Protein 1SQU (pdb70)

Sequence (306 aa):
MDARIVNALIGSVYETIRDVLGIEPKTGKPSTVSHIEIPHSLVTVIGITGGIEGSLIYSFSSETALKVVSAMMGGMEYNQLDELALSAIGELGNMTAGKLAMKLEHLGKHVDITPPTVVSGRDLKIKSFGVILKLPISVFSEEDFDLHLSVKMDARIVNALIGSVYETIRDVLGIEPKTGKPSTVSHIEIPHSLVTVIGITGGIEGSLIYSFSSETALKVVSAMMGGMEYNQLDELALSAIGELGNMTAGKLAMKLEHLGKHVDITPPTVVSGRDLKIKSFGVILKLPISVFSEEDFDLHLSVKSG

Nearest PDB structures (foldseek):
  1squ-assembly1_A  TM=1.007E+00  e=7.746E-35  Thermotoga maritima
  3iic-assembly1_B  TM=8.871E-01  e=3.266E-14  Shewanella loihica PV-4
  3h4y-assembly1_A-2  TM=8.853E-01  e=4.477E-14  Nitratidesulfovibrio vulgaris str. Hildenborough
  6vpw-assembly1_A  TM=8.733E-01  e=5.238E-13  Vibrio vulnificus CMCP6
  3h2d-assembly1_A  TM=8.576E-01  e=6.528E-12  Shewanella oneidensis MR-1

Structure (mmCIF, N/CA/C/O backbone):
data_1SQU
#
_entry.id   1SQU
#
_cell.length_a   55.241
_cell.length_b   73.031
_cell.length_c   78.341
_cell.angle_alpha   90.00
_cell.angle_beta   90.00
_cell.angle_gamma   90.00
#
_symmetry.space_group_name_H-M   'P 21 21 21'
#
loop_
_entity.id
_entity.type
_entity.pdbx_description
1 polymer 'CheX protein'
2 water water
#
loop_
_atom_site.group_PDB
_atom_site.id
_atom_site.type_symbol
_atom_site.label_atom_id
_atom_site.label_alt_id
_atom_site.label_comp_id
_atom_site.label_asym_id
_atom_site.label_entity_id
_atom_site.label_seq_id
_atom_site.pdbx_PDB_ins_code
_atom_site.Cartn_x
_atom_site.Cartn_y
_atom_site.Cartn_z
_atom_site.occupancy
_atom_site.B_iso_or_equiv
_atom_site.auth_seq_id
_atom_site.auth_comp_id
_atom_site.auth_asym_id
_atom_site.auth_atom_id
_atom_site.pdbx_PDB_model_num
ATOM 1 N N . MET A 1 1 ? -6.287 35.685 27.269 1.00 81.90 1 MET A N 1
ATOM 2 C CA . MET A 1 1 ? -5.100 36.409 27.822 1.00 81.79 1 MET A CA 1
ATOM 3 C C . MET A 1 1 ? -5.529 37.620 28.662 1.00 81.92 1 MET A C 1
ATOM 4 O O . MET A 1 1 ? -6.455 38.352 28.286 1.00 81.78 1 MET A O 1
ATOM 9 N N . ASP A 1 2 ? -4.840 37.826 29.788 1.00 81.34 2 ASP A N 1
ATOM 10 C CA . ASP A 1 2 ? -5.126 38.920 30.724 1.00 80.61 2 ASP A CA 1
ATOM 11 C C . ASP A 1 2 ? -5.221 40.281 30.027 1.00 78.86 2 ASP A C 1
ATOM 12 O O . ASP A 1 2 ? -4.203 40.888 29.690 1.00 78.00 2 ASP A O 1
ATOM 17 N N . ALA A 1 3 ? -6.450 40.753 29.821 1.00 76.59 3 ALA A N 1
ATOM 18 C CA . ALA A 1 3 ? -6.689 42.027 29.157 1.00 74.23 3 ALA A CA 1
ATOM 19 C C . ALA A 1 3 ? -5.860 43.123 29.801 1.00 72.64 3 ALA A C 1
ATOM 20 O O . ALA A 1 3 ? -5.538 44.126 29.170 1.00 72.35 3 ALA A O 1
ATOM 22 N N . ARG A 1 4 ? -5.513 42.919 31.063 1.00 71.36 4 ARG A N 1
ATOM 23 C CA . ARG A 1 4 ? -4.715 43.883 31.803 1.00 70.66 4 ARG A CA 1
ATOM 24 C C . ARG A 1 4 ? -3.344 43.975 31.140 1.00 69.03 4 ARG A C 1
ATOM 25 O O . ARG A 1 4 ? -2.589 44.925 31.362 1.00 69.14 4 ARG A O 1
ATOM 33 N N . ILE A 1 5 ? -3.035 42.979 30.314 1.00 67.08 5 ILE A N 1
ATOM 34 C CA . ILE A 1 5 ? -1.761 42.932 29.599 1.00 64.55 5 ILE A CA 1
ATOM 35 C C . ILE A 1 5 ? -1.907 43.568 28.223 1.00 62.99 5 ILE A C 1
ATOM 36 O O . ILE A 1 5 ? -1.098 44.413 27.847 1.00 63.71 5 ILE A O 1
ATOM 41 N N . VAL A 1 6 ? -2.932 43.159 27.473 1.00 60.91 6 VAL A N 1
ATOM 42 C CA . VAL A 1 6 ? -3.169 43.719 26.142 1.00 59.58 6 VAL A CA 1
ATOM 43 C C . VAL A 1 6 ? -3.200 45.217 26.341 1.00 58.73 6 VAL A C 1
ATOM 44 O O . VAL A 1 6 ? -2.776 46.002 25.490 1.00 58.05 6 VAL A O 1
ATOM 48 N N . ASN A 1 7 ? -3.714 45.583 27.506 1.00 58.63 7 ASN A N 1
ATOM 49 C CA . ASN A 1 7 ? -3.846 46.960 27.928 1.00 58.56 7 ASN A CA 1
ATOM 50 C C . ASN A 1 7 ? -2.474 47.613 27.911 1.00 55.95 7 ASN A C 1
ATOM 51 O O . ASN A 1 7 ? -2.248 48.597 27.212 1.00 55.55 7 ASN A O 1
ATOM 56 N N . ALA A 1 8 ? -1.555 47.046 28.679 1.00 53.55 8 ALA A N 1
ATOM 57 C CA . ALA A 1 8 ? -0.206 47.577 28.755 1.00 52.50 8 ALA A CA 1
ATOM 58 C C . ALA A 1 8 ? 0.500 47.561 27.390 1.00 51.55 8 ALA A C 1
ATOM 59 O O . ALA A 1 8 ? 1.331 48.423 27.100 1.00 51.80 8 ALA A O 1
ATOM 61 N N . LEU A 1 9 ? 0.165 46.592 26.548 1.00 48.98 9 LEU A N 1
ATOM 62 C CA . LEU A 1 9 ? 0.799 46.499 25.244 1.00 47.18 9 LEU A CA 1
ATOM 63 C C . LEU A 1 9 ? 0.370 47.612 24.291 1.00 48.09 9 LEU A C 1
ATOM 64 O O . LEU A 1 9 ? 1.198 48.399 23.835 1.00 47.66 9 LEU A O 1
ATOM 69 N N . ILE A 1 10 ? -0.921 47.678 23.992 1.00 48.71 10 ILE A N 1
ATOM 70 C CA . ILE A 1 10 ? -1.430 48.688 23.075 1.00 49.87 10 ILE A CA 1
ATOM 71 C C . ILE A 1 10 ? -1.055 50.097 23.516 1.00 49.40 10 ILE A C 1
ATOM 72 O O . ILE A 1 10 ? -0.774 50.954 22.688 1.00 49.24 10 ILE A O 1
ATOM 77 N N . GLY A 1 11 ? -1.048 50.333 24.823 1.00 50.18 11 GLY A N 1
ATOM 78 C CA . GLY A 1 11 ? -0.675 51.641 25.333 1.00 50.54 11 GLY A CA 1
ATOM 79 C C . GLY A 1 11 ? 0.806 51.876 25.114 1.00 50.85 11 GLY A C 1
ATOM 80 O O . GLY A 1 11 ? 1.219 52.962 24.717 1.00 52.12 11 GLY A O 1
ATOM 81 N N . SER A 1 12 ? 1.606 50.847 25.381 1.00 51.27 12 SER A N 1
ATOM 82 C CA . SER A 1 12 ? 3.059 50.910 25.196 1.00 50.75 12 SER A CA 1
ATOM 83 C C . SER A 1 12 ? 3.369 51.259 23.741 1.00 50.92 12 SER A C 1
ATOM 84 O O . SER A 1 12 ? 4.074 52.227 23.463 1.00 49.72 12 SER A O 1
ATOM 87 N N . VAL A 1 13 ? 2.846 50.442 22.826 1.00 51.27 13 VAL A N 1
ATOM 88 C CA . VAL A 1 13 ? 3.028 50.644 21.401 1.00 50.46 13 VAL A CA 1
ATOM 89 C C . VAL A 1 13 ? 2.587 52.062 21.100 1.00 52.04 13 VAL A C 1
ATOM 90 O O . VAL A 1 13 ? 3.361 52.874 20.600 1.00 52.22 13 VAL A O 1
ATOM 94 N N . TYR A 1 14 ? 1.333 52.352 21.426 1.00 53.20 14 TYR A N 1
ATOM 95 C CA . TYR A 1 14 ? 0.771 53.669 21.206 1.00 54.47 14 TYR A CA 1
ATOM 96 C C . TYR A 1 14 ? 1.717 54.770 21.683 1.00 55.01 14 TYR A C 1
ATOM 97 O O . TYR A 1 14 ? 2.286 55.504 20.882 1.00 56.44 14 TYR A O 1
ATOM 106 N N . GLU A 1 15 ? 1.903 54.869 22.989 1.00 55.51 15 GLU A N 1
ATOM 107 C CA . GLU A 1 15 ? 2.757 55.899 23.561 1.00 56.71 15 GLU A CA 1
ATOM 108 C C . GLU A 1 15 ? 4.184 55.933 23.015 1.00 56.77 15 GLU A C 1
ATOM 109 O O . GLU A 1 15 ? 4.886 56.924 23.177 1.00 56.10 15 GLU A O 1
ATOM 115 N N . THR A 1 16 ? 4.611 54.859 22.362 1.00 58.51 16 THR A N 1
ATOM 116 C CA . THR A 1 16 ? 5.965 54.791 21.813 1.00 59.82 16 THR A CA 1
ATOM 117 C C . THR A 1 16 ? 6.015 55.117 20.334 1.00 61.08 16 THR A C 1
ATOM 118 O O . THR A 1 16 ? 6.849 55.902 19.891 1.00 60.79 16 THR A O 1
ATOM 122 N N . ILE A 1 17 ? 5.141 54.504 19.556 1.00 63.14 17 ILE A N 1
ATOM 123 C CA . ILE A 1 17 ? 5.125 54.790 18.135 1.00 66.45 17 ILE A CA 1
ATOM 124 C C . ILE A 1 17 ? 4.685 56.233 18.008 1.00 68.43 17 ILE A C 1
ATOM 125 O O . ILE A 1 17 ? 4.560 56.764 16.908 1.00 69.72 17 ILE A O 1
ATOM 130 N N . ARG A 1 18 ? 4.455 56.862 19.155 1.00 70.31 18 ARG A N 1
ATOM 131 C CA . ARG A 1 18 ? 4.001 58.243 19.202 1.00 70.72 18 ARG A CA 1
ATOM 132 C C . ARG A 1 18 ? 5.120 59.221 19.531 1.00 69.32 18 ARG A C 1
ATOM 133 O O . ARG A 1 18 ? 5.329 60.188 18.807 1.00 69.47 18 ARG A O 1
ATOM 141 N N . ASP A 1 19 ? 5.847 58.965 20.612 1.00 67.97 19 ASP A N 1
ATOM 142 C CA . ASP A 1 19 ? 6.929 59.858 21.018 1.00 67.05 19 ASP A CA 1
ATOM 143 C C . ASP A 1 19 ? 8.233 59.676 20.244 1.00 65.99 19 ASP A C 1
ATOM 144 O O . ASP A 1 19 ? 8.980 60.626 20.047 1.00 65.66 19 ASP A O 1
ATOM 149 N N . VAL A 1 20 ? 8.508 58.454 19.813 1.00 65.80 20 VAL A N 1
ATOM 150 C CA . VAL A 1 20 ? 9.733 58.164 19.079 1.00 64.58 20 VAL A CA 1
ATOM 151 C C . VAL A 1 20 ? 9.591 58.525 17.610 1.00 63.71 20 VAL A C 1
ATOM 152 O O . VAL A 1 20 ? 10.560 58.938 16.970 1.00 64.03 20 VAL A O 1
ATOM 156 N N . LEU A 1 21 ? 8.384 58.354 17.081 1.00 61.70 21 LEU A N 1
ATOM 157 C CA . LEU A 1 21 ? 8.123 58.646 15.683 1.00 60.36 21 LEU A CA 1
ATOM 158 C C . LEU A 1 21 ? 7.292 59.911 15.514 1.00 61.05 21 LEU A C 1
ATOM 159 O O . LEU A 1 21 ? 7.012 60.332 14.389 1.00 61.85 21 LEU A O 1
ATOM 164 N N . GLY A 1 22 ? 6.909 60.512 16.641 1.00 61.53 22 GLY A N 1
ATOM 165 C CA . GLY A 1 22 ? 6.138 61.750 16.633 1.00 60.77 22 GLY A CA 1
ATOM 166 C C . GLY A 1 22 ? 4.743 61.706 16.035 1.00 59.91 22 GLY A C 1
ATOM 167 O O . GLY A 1 22 ? 4.087 62.739 15.892 1.00 60.84 22 GLY A O 1
ATOM 168 N N . ILE A 1 23 ? 4.275 60.517 15.690 1.00 59.00 23 ILE A N 1
ATOM 169 C CA . ILE A 1 23 ? 2.958 60.391 15.099 1.00 58.12 23 ILE A CA 1
ATOM 170 C C . ILE A 1 23 ? 2.076 59.460 15.920 1.00 60.66 23 ILE A C 1
ATOM 171 O O . ILE A 1 23 ? 2.532 58.419 16.402 1.00 61.36 23 ILE A O 1
ATOM 176 N N . GLU A 1 24 ? 0.819 59.845 16.105 1.00 62.40 24 GLU A N 1
ATOM 177 C CA . GLU A 1 24 ? -0.110 58.998 16.841 1.00 64.12 24 GLU A CA 1
ATOM 178 C C . GLU A 1 24 ? -0.611 58.011 15.806 1.00 63.72 24 GLU A C 1
ATOM 179 O O . GLU A 1 24 ? -0.988 58.405 14.703 1.00 64.50 24 GLU A O 1
ATOM 185 N N . PRO A 1 25 ? -0.608 56.714 16.138 1.00 63.18 25 PRO A N 1
ATOM 186 C CA . PRO A 1 25 ? -1.065 55.693 15.196 1.00 62.36 25 PRO A CA 1
ATOM 187 C C . PRO A 1 25 ? -2.416 55.157 15.585 1.00 61.56 25 PRO A C 1
ATOM 188 O O . PRO A 1 25 ? -2.911 55.438 16.673 1.00 60.56 25 PRO A O 1
ATOM 192 N N . LYS A 1 26 ? -2.987 54.360 14.694 1.00 62.42 26 LYS A N 1
ATOM 193 C CA . LYS A 1 26 ? -4.278 53.742 14.940 1.00 63.59 26 LYS A CA 1
ATOM 194 C C . LYS A 1 26 ? -4.079 52.286 15.284 1.00 62.93 26 LYS A C 1
ATOM 195 O O . LYS A 1 26 ? -3.596 51.499 14.465 1.00 63.05 26 LYS A O 1
ATOM 201 N N . THR A 1 27 ? -4.445 51.928 16.503 1.00 61.89 27 THR A N 1
ATOM 202 C CA . THR A 1 27 ? -4.337 50.552 16.919 1.00 61.54 27 THR A CA 1
ATOM 203 C C . THR A 1 27 ? -5.617 49.889 16.411 1.00 61.60 27 THR A C 1
ATOM 204 O O . THR A 1 27 ? -6.720 50.353 16.698 1.00 61.46 27 THR A O 1
ATOM 208 N N . GLY A 1 28 ? -5.472 48.828 15.628 1.00 61.77 28 GLY A N 1
ATOM 209 C CA . GLY A 1 28 ? -6.642 48.142 15.117 1.00 61.91 28 GLY A CA 1
ATOM 210 C C . GLY A 1 28 ? -7.454 47.498 16.227 1.00 62.42 28 GLY A C 1
ATOM 211 O O . GLY A 1 28 ? -7.749 48.119 17.253 1.00 62.71 28 GLY A O 1
ATOM 212 N N . LYS A 1 29 ? -7.814 46.237 16.030 1.00 62.37 29 LYS A N 1
ATOM 213 C CA . LYS A 1 29 ? -8.605 45.530 17.024 1.00 62.45 29 LYS A CA 1
ATOM 214 C C . LYS A 1 29 ? -7.922 44.236 17.466 1.00 61.43 29 LYS A C 1
ATOM 215 O O . LYS A 1 29 ? -7.631 43.364 16.643 1.00 60.52 29 LYS A O 1
ATOM 221 N N . PRO A 1 30 ? -7.643 44.106 18.779 1.00 61.07 30 PRO A N 1
ATOM 222 C CA . PRO A 1 30 ? -6.996 42.926 19.356 1.00 61.60 30 PRO A CA 1
ATOM 223 C C . PRO A 1 30 ? -7.650 41.627 18.892 1.00 63.06 30 PRO A C 1
ATOM 224 O O . PRO A 1 30 ? -8.871 41.446 18.983 1.00 64.22 30 PRO A O 1
ATOM 228 N N . SER A 1 31 ? -6.822 40.720 18.394 1.00 62.78 31 SER A N 1
ATOM 229 C CA . SER A 1 31 ? -7.298 39.446 17.900 1.00 61.95 31 SER A CA 1
ATOM 230 C C . SER A 1 31 ? -6.537 38.329 18.597 1.00 62.16 31 SER A C 1
ATOM 231 O O . SER A 1 31 ? -5.424 38.535 19.077 1.00 60.84 31 SER A O 1
ATOM 234 N N . THR A 1 32 ? -7.156 37.155 18.679 1.00 63.09 32 THR A N 1
ATOM 235 C CA . THR A 1 32 ? -6.511 35.989 19.276 1.00 63.48 32 THR A CA 1
ATOM 236 C C . THR A 1 32 ? -6.282 35.043 18.105 1.00 63.47 32 THR A C 1
ATOM 237 O O . THR A 1 32 ? -7.224 34.701 17.388 1.00 63.24 32 THR A O 1
ATOM 241 N N . VAL A 1 33 ? -5.040 34.625 17.901 1.00 63.81 33 VAL A N 1
ATOM 242 C CA . VAL A 1 33 ? -4.742 33.745 16.783 1.00 65.27 33 VAL A CA 1
ATOM 243 C C . VAL A 1 33 ? -4.120 32.407 17.170 1.00 66.94 33 VAL A C 1
ATOM 244 O O . VAL A 1 33 ? -3.498 32.271 18.228 1.00 67.82 33 VAL A O 1
ATOM 248 N N . SER A 1 34 ? -4.309 31.420 16.297 1.00 68.38 34 SER A N 1
ATOM 249 C CA . SER A 1 34 ? -3.804 30.067 16.499 1.00 69.53 34 SER A CA 1
ATOM 250 C C . SER A 1 34 ? -2.347 29.972 16.083 1.00 69.53 34 SER A C 1
ATOM 251 O O . SER A 1 34 ? -1.650 29.003 16.400 1.00 68.02 34 SER A O 1
ATOM 254 N N . HIS A 1 35 ? -1.904 30.991 15.354 1.00 70.82 35 HIS A N 1
ATOM 255 C CA . HIS A 1 35 ? -0.527 31.076 14.887 1.00 72.48 35 HIS A CA 1
ATOM 256 C C . HIS A 1 35 ? -0.274 32.441 14.242 1.00 71.86 35 HIS A C 1
ATOM 257 O O . HIS A 1 35 ? -1.210 33.230 14.037 1.00 70.90 35 HIS A O 1
ATOM 264 N N . ILE A 1 36 ? 0.991 32.707 13.921 1.00 71.48 36 ILE A N 1
ATOM 265 C CA . ILE A 1 36 ? 1.391 33.977 13.323 1.00 71.75 36 ILE A CA 1
ATOM 266 C C . ILE A 1 36 ? 1.495 33.936 11.804 1.00 72.54 36 ILE A C 1
ATOM 267 O O . ILE A 1 36 ? 2.391 33.290 11.260 1.00 73.89 36 ILE A O 1
ATOM 272 N N . GLU A 1 37 ? 0.581 34.624 11.124 1.00 73.21 37 GLU A N 1
ATOM 273 C CA . GLU A 1 37 ? 0.614 34.689 9.665 1.00 74.18 37 GLU A CA 1
ATOM 274 C C . GLU A 1 37 ? 1.397 35.950 9.306 1.00 73.65 37 GLU A C 1
ATOM 275 O O . GLU A 1 37 ? 0.904 37.069 9.494 1.00 73.94 37 GLU A O 1
ATOM 281 N N . ILE A 1 38 ? 2.617 35.753 8.803 1.00 72.71 38 ILE A N 1
ATOM 282 C CA . ILE A 1 38 ? 3.529 36.842 8.433 1.00 71.74 38 ILE A CA 1
ATOM 283 C C . ILE A 1 38 ? 3.222 37.524 7.100 1.00 70.60 38 ILE A C 1
ATOM 284 O O . ILE A 1 38 ? 3.521 36.975 6.039 1.00 70.92 38 ILE A O 1
ATOM 289 N N . PRO A 1 39 ? 2.635 38.739 7.138 1.00 69.59 39 PRO A N 1
ATOM 290 C CA . PRO A 1 39 ? 2.298 39.491 5.918 1.00 69.05 39 PRO A CA 1
ATOM 291 C C . PRO A 1 39 ? 3.431 40.385 5.375 1.00 68.02 39 PRO A C 1
ATOM 292 O O . PRO A 1 39 ? 3.230 41.137 4.412 1.00 67.98 39 PRO A O 1
ATOM 296 N N . HIS A 1 40 ? 4.612 40.302 5.990 1.00 66.47 40 HIS A N 1
ATOM 297 C CA . HIS A 1 40 ? 5.752 41.109 5.567 1.00 63.96 40 HIS A CA 1
ATOM 298 C C . HIS A 1 40 ? 7.076 40.364 5.549 1.00 61.62 40 HIS A C 1
ATOM 299 O O . HIS A 1 40 ? 7.135 39.162 5.798 1.00 61.69 40 HIS A O 1
ATOM 306 N N . SER A 1 41 ? 8.144 41.092 5.258 1.00 59.20 41 SER A N 1
ATOM 307 C CA . SER A 1 41 ? 9.459 40.479 5.162 1.00 57.28 41 SER A CA 1
ATOM 308 C C . SER A 1 41 ? 10.444 40.780 6.295 1.00 54.95 41 SER A C 1
ATOM 309 O O . SER A 1 41 ? 11.442 40.073 6.451 1.00 54.96 41 SER A O 1
ATOM 312 N N . LEU A 1 42 ? 10.180 41.825 7.075 1.00 50.98 42 LEU A N 1
ATOM 313 C CA . LEU A 1 42 ? 11.062 42.169 8.178 1.00 47.15 42 LEU A CA 1
ATOM 314 C C . LEU A 1 42 ? 10.368 42.017 9.519 1.00 45.69 42 LEU A C 1
ATOM 315 O O . LEU A 1 42 ? 9.316 42.605 9.765 1.00 46.15 42 LEU A O 1
ATOM 320 N N . VAL A 1 43 ? 10.958 41.201 10.378 1.00 43.12 43 VAL A N 1
ATOM 321 C CA . VAL A 1 43 ? 10.420 41.000 11.711 1.00 40.57 43 VAL A CA 1
ATOM 322 C C . VAL A 1 43 ? 11.467 41.449 12.711 1.00 38.37 43 VAL A C 1
ATOM 323 O O . VAL A 1 43 ? 12.671 41.435 12.440 1.00 39.28 43 VAL A O 1
ATOM 327 N N . THR A 1 44 ? 10.982 41.858 13.867 1.00 34.61 44 THR A N 1
ATOM 328 C CA . THR A 1 44 ? 11.827 42.271 14.955 1.00 31.66 44 THR A CA 1
ATOM 329 C C . THR A 1 44 ? 11.314 41.370 16.080 1.00 30.49 44 THR A C 1
ATOM 330 O O . THR A 1 44 ? 10.125 41.369 16.393 1.00 30.76 44 THR A O 1
ATOM 334 N N . VAL A 1 45 ? 12.189 40.559 16.653 1.00 28.59 45 VAL A N 1
ATOM 335 C CA . VAL A 1 45 ? 11.761 39.682 17.721 1.00 27.15 45 VAL A CA 1
ATOM 336 C C . VAL A 1 45 ? 12.385 40.091 19.045 1.00 28.69 45 VAL A C 1
ATOM 337 O O . VAL A 1 45 ? 13.591 40.310 19.123 1.00 29.74 45 VAL A O 1
ATOM 341 N N . ILE A 1 46 ? 11.568 40.205 20.085 1.00 29.42 46 ILE A N 1
ATOM 342 C CA . ILE A 1 46 ? 12.066 40.575 21.406 1.00 30.17 46 ILE A CA 1
ATOM 343 C C . ILE A 1 46 ? 11.419 39.636 22.409 1.00 29.94 46 ILE A C 1
ATOM 344 O O . ILE A 1 46 ? 10.212 39.388 22.355 1.00 30.76 46 ILE A O 1
ATOM 349 N N . GLY A 1 47 ? 12.219 39.114 23.327 1.00 28.74 47 GLY A N 1
ATOM 350 C CA . GLY A 1 47 ? 11.700 38.169 24.295 1.00 28.25 47 GLY A CA 1
ATOM 351 C C . GLY A 1 47 ? 11.439 38.710 25.676 1.00 28.92 47 GLY A C 1
ATOM 352 O O . GLY A 1 47 ? 12.026 39.698 26.092 1.00 28.18 47 GLY A O 1
ATOM 353 N N . ILE A 1 48 ? 10.558 38.023 26.392 1.00 30.31 48 ILE A N 1
ATOM 354 C CA . ILE A 1 48 ? 10.165 38.400 27.738 1.00 30.66 48 ILE A CA 1
ATOM 355 C C . ILE A 1 48 ? 10.370 37.234 28.703 1.00 32.64 48 ILE A C 1
ATOM 356 O O . ILE A 1 48 ? 10.015 36.098 28.388 1.00 31.21 48 ILE A O 1
ATOM 361 N N . THR A 1 49 ? 10.954 37.512 29.866 1.00 35.73 49 THR A N 1
ATOM 362 C CA . THR A 1 49 ? 11.157 36.486 30.896 1.00 39.19 49 THR A CA 1
ATOM 363 C C . THR A 1 49 ? 10.681 37.098 32.212 1.00 41.39 49 THR A C 1
ATOM 364 O O . THR A 1 49 ? 10.519 38.318 32.301 1.00 41.73 49 THR A O 1
ATOM 368 N N . GLY A 1 50 ? 10.454 36.256 33.222 1.00 43.41 50 GLY A N 1
ATOM 369 C CA . GLY A 1 50 ? 9.999 36.749 34.517 1.00 44.19 50 GLY A CA 1
ATOM 370 C C . GLY A 1 50 ? 8.513 36.564 34.786 1.00 45.28 50 GLY A C 1
ATOM 371 O O . GLY A 1 50 ? 8.014 35.439 34.786 1.00 46.52 50 GLY A O 1
ATOM 372 N N . GLY A 1 51 ? 7.802 37.663 35.030 1.00 45.43 51 GLY A N 1
ATOM 373 C CA . GLY A 1 51 ? 6.374 37.579 35.281 1.00 45.61 51 GLY A CA 1
ATOM 374 C C . GLY A 1 51 ? 5.718 36.787 34.169 1.00 46.12 51 GLY A C 1
ATOM 375 O O . GLY A 1 51 ? 4.851 35.941 34.403 1.00 45.92 51 GLY A O 1
ATOM 376 N N . ILE A 1 52 ? 6.130 37.076 32.941 1.00 47.03 52 ILE A N 1
ATOM 377 C CA . ILE A 1 52 ? 5.613 36.356 31.788 1.00 46.70 52 ILE A CA 1
ATOM 378 C C . ILE A 1 52 ? 6.779 35.893 30.912 1.00 44.04 52 ILE A C 1
ATOM 379 O O . ILE A 1 52 ? 7.877 36.455 30.939 1.00 41.99 52 ILE A O 1
ATOM 384 N N . GLU A 1 53 ? 6.523 34.839 30.158 1.00 42.61 53 GLU A N 1
ATOM 385 C CA . GLU A 1 53 ? 7.495 34.289 29.255 1.00 40.72 53 GLU A CA 1
ATOM 386 C C . GLU A 1 53 ? 6.810 34.286 27.916 1.00 38.83 53 GLU A C 1
ATOM 387 O O . GLU A 1 53 ? 5.791 33.631 27.724 1.00 37.42 53 GLU A O 1
ATOM 393 N N . GLY A 1 54 ? 7.359 35.050 26.991 1.00 37.18 54 GLY A N 1
ATOM 394 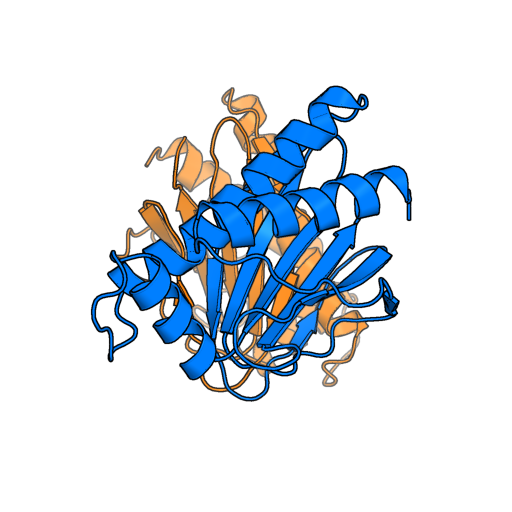C CA . GLY A 1 54 ? 6.768 35.120 25.680 1.00 35.53 54 GLY A CA 1
ATOM 395 C C . GLY A 1 54 ? 7.641 35.968 24.802 1.00 33.58 54 GLY A C 1
ATOM 396 O O . GLY A 1 54 ? 8.828 36.135 25.071 1.00 32.32 54 GLY A O 1
ATOM 397 N N . SER A 1 55 ? 7.048 36.521 23.757 1.00 33.66 55 SER A N 1
ATOM 398 C CA . SER A 1 55 ? 7.803 37.344 22.838 1.00 34.08 55 SER A CA 1
ATOM 399 C C . SER A 1 55 ? 6.983 38.495 22.295 1.00 33.97 55 SER A C 1
ATOM 400 O O . SER A 1 55 ? 5.788 38.594 22.531 1.00 35.24 55 SER A O 1
ATOM 403 N N . LEU A 1 56 ? 7.652 39.375 21.574 1.00 33.92 56 LEU A N 1
ATOM 404 C CA . LEU A 1 56 ? 7.001 40.501 20.955 1.00 34.11 56 LEU A CA 1
ATOM 405 C C . LEU A 1 56 ? 7.529 40.478 19.517 1.00 33.75 56 LEU A C 1
ATOM 406 O O . LEU A 1 56 ? 8.720 40.624 19.294 1.00 33.95 56 LEU A O 1
ATOM 411 N N . ILE A 1 57 ? 6.652 40.285 18.542 1.00 33.64 57 ILE A N 1
ATOM 412 C CA . ILE A 1 57 ? 7.101 40.199 17.161 1.00 34.69 57 ILE A CA 1
ATOM 413 C C . ILE A 1 57 ? 6.496 41.212 16.181 1.00 36.94 57 ILE A C 1
ATOM 414 O O . ILE A 1 57 ? 5.382 41.019 15.692 1.00 37.35 57 ILE A O 1
ATOM 419 N N . TYR A 1 58 ? 7.241 42.283 15.898 1.00 39.51 58 TYR A N 1
ATOM 420 C CA . TYR A 1 58 ? 6.813 43.319 14.950 1.00 42.31 58 TYR A CA 1
ATOM 421 C C . TYR A 1 58 ? 7.048 42.818 13.541 1.00 43.72 58 TYR A C 1
ATOM 422 O O . TYR A 1 58 ? 8.104 42.272 13.223 1.00 43.55 58 TYR A O 1
ATOM 431 N N . SER A 1 59 ? 6.067 43.014 12.682 1.00 45.53 59 SER A N 1
ATOM 432 C CA . SER A 1 59 ? 6.218 42.597 11.299 1.00 46.84 59 SER A CA 1
ATOM 433 C C . SER A 1 59 ? 5.961 43.841 10.452 1.00 46.57 59 SER A C 1
ATOM 434 O O . SER A 1 59 ? 4.939 44.510 10.599 1.00 46.10 59 SER A O 1
ATOM 437 N N . PHE A 1 60 ? 6.902 44.159 9.579 1.00 46.26 60 PHE A N 1
ATOM 438 C CA . PHE A 1 60 ? 6.779 45.340 8.746 1.00 47.90 60 PHE A CA 1
ATOM 439 C C . PHE A 1 60 ? 7.565 45.092 7.485 1.00 49.29 60 PHE A C 1
ATOM 440 O O . PHE A 1 60 ? 8.360 44.154 7.422 1.00 47.86 60 PHE A O 1
ATOM 448 N N . SER A 1 61 ? 7.345 45.938 6.483 1.00 51.07 61 SER A N 1
ATOM 449 C CA . SER A 1 61 ? 8.027 45.796 5.205 1.00 52.09 61 SER A CA 1
ATOM 450 C C . SER A 1 61 ? 9.261 46.668 5.097 1.00 52.00 61 SER A C 1
ATOM 451 O O . SER A 1 61 ? 9.470 47.584 5.892 1.00 50.08 61 SER A O 1
ATOM 454 N N . SER A 1 62 ? 10.069 46.367 4.091 1.00 53.77 62 SER A N 1
ATOM 455 C CA . SER A 1 62 ? 11.288 47.104 3.817 1.00 56.76 62 SER A CA 1
ATOM 456 C C . SER A 1 62 ? 10.933 48.587 3.624 1.00 58.07 62 SER A C 1
ATOM 457 O O . SER A 1 62 ? 11.568 49.473 4.194 1.00 57.83 62 SER A O 1
ATOM 460 N N . GLU A 1 63 ? 9.904 48.837 2.819 1.00 59.59 63 GLU A N 1
ATOM 461 C CA . GLU A 1 63 ? 9.433 50.190 2.529 1.00 59.91 63 GLU A CA 1
ATOM 462 C C . GLU A 1 63 ? 9.018 50.865 3.827 1.00 58.24 63 GLU A C 1
ATOM 463 O O . GLU A 1 63 ? 9.389 52.011 4.099 1.00 57.84 63 GLU A O 1
ATOM 469 N N . THR A 1 64 ? 8.232 50.137 4.617 1.00 57.11 64 THR A N 1
ATOM 470 C CA . THR A 1 64 ? 7.724 50.620 5.900 1.00 55.27 64 THR A CA 1
ATOM 471 C C . THR A 1 64 ? 8.881 50.900 6.861 1.00 54.05 64 THR A C 1
ATOM 472 O O . THR A 1 64 ? 8.808 51.796 7.702 1.00 52.83 64 THR A O 1
ATOM 476 N N . ALA A 1 65 ? 9.953 50.131 6.704 1.00 53.07 65 ALA A N 1
ATOM 477 C CA . ALA A 1 65 ? 11.142 50.242 7.542 1.00 51.96 65 ALA A CA 1
ATOM 478 C C . ALA A 1 65 ? 11.924 51.552 7.384 1.00 51.31 65 ALA A C 1
ATOM 479 O O . ALA A 1 65 ? 12.295 52.191 8.373 1.00 50.56 65 ALA A O 1
ATOM 481 N N . LEU A 1 66 ? 12.182 51.940 6.139 1.00 50.63 66 LEU A N 1
ATOM 482 C CA . LEU A 1 66 ? 12.920 53.167 5.854 1.00 49.45 66 LEU A CA 1
ATOM 483 C C . LEU A 1 66 ? 12.134 54.396 6.304 1.00 48.94 66 LEU A C 1
ATOM 484 O O . LEU A 1 66 ? 12.716 55.398 6.722 1.00 49.32 66 LEU A O 1
ATOM 489 N N . LYS A 1 67 ? 10.811 54.323 6.215 1.00 48.64 67 LYS A N 1
ATOM 490 C CA . LYS A 1 67 ? 9.985 55.442 6.637 1.00 48.77 67 LYS A CA 1
ATOM 491 C C . LYS A 1 67 ? 10.099 55.646 8.158 1.00 47.56 67 LYS A C 1
ATOM 492 O O . LYS A 1 67 ? 9.911 56.760 8.666 1.00 47.40 67 LYS A O 1
ATOM 498 N N . VAL A 1 68 ? 10.408 54.567 8.881 1.00 46.71 68 VAL A N 1
ATOM 499 C CA . VAL A 1 68 ? 10.570 54.625 10.338 1.00 45.35 68 VAL A CA 1
ATOM 500 C C . VAL A 1 68 ? 11.892 55.292 10.635 1.00 44.84 68 VAL A C 1
ATOM 501 O O . VAL A 1 68 ? 1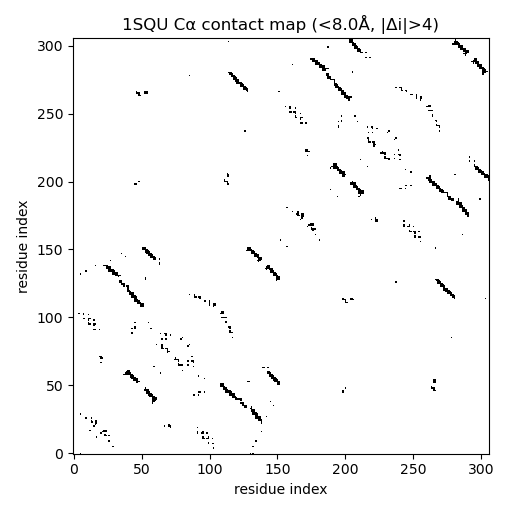1.987 56.148 11.513 1.00 43.84 68 VAL A O 1
ATOM 505 N N . VAL A 1 69 ? 12.913 54.870 9.895 1.00 44.55 69 VAL A N 1
ATOM 506 C CA . VAL A 1 69 ? 14.253 55.414 10.047 1.00 44.68 69 VAL A CA 1
ATOM 507 C C . VAL A 1 69 ? 14.180 56.920 9.826 1.00 44.27 69 VAL A C 1
ATOM 508 O O . VAL A 1 69 ? 14.505 57.714 10.720 1.00 44.30 69 VAL A O 1
ATOM 512 N N . SER A 1 70 ? 13.739 57.312 8.636 1.00 42.98 70 SER A N 1
ATOM 513 C CA . SER A 1 70 ? 13.609 58.730 8.335 1.00 42.61 70 SER A CA 1
ATOM 514 C C . SER A 1 70 ? 12.804 59.387 9.458 1.00 41.38 70 SER A C 1
ATOM 515 O O . SER A 1 70 ? 13.181 60.431 9.963 1.00 42.83 70 SER A O 1
ATOM 518 N N . ALA A 1 71 ? 11.707 58.760 9.860 1.00 40.93 71 ALA A N 1
ATOM 519 C CA . ALA A 1 71 ? 10.872 59.311 10.921 1.00 41.49 71 ALA A CA 1
ATOM 520 C C . ALA A 1 71 ? 11.652 59.465 12.231 1.00 41.97 71 ALA A C 1
ATOM 521 O O . ALA A 1 71 ? 11.265 60.246 13.101 1.00 42.99 71 ALA A O 1
ATOM 523 N N . MET A 1 72 ? 12.744 58.717 12.375 1.00 41.49 72 MET A N 1
ATOM 524 C CA . MET A 1 72 ? 13.549 58.786 13.591 1.00 40.79 72 MET A CA 1
ATOM 525 C C . MET A 1 72 ? 14.716 59.737 13.388 1.00 43.33 72 MET A C 1
ATOM 526 O O . MET A 1 72 ? 14.988 60.575 14.241 1.00 44.74 72 MET A O 1
ATOM 531 N N . MET A 1 73 ? 15.400 59.610 12.254 1.00 44.96 73 MET A N 1
ATOM 532 C CA . MET A 1 73 ? 16.548 60.456 11.953 1.00 46.71 73 MET A CA 1
ATOM 533 C C . MET A 1 73 ? 16.140 61.875 11.595 1.00 49.49 73 MET A C 1
ATOM 534 O O . MET A 1 73 ? 16.365 62.337 10.469 1.00 48.65 73 MET A O 1
ATOM 539 N N . GLY A 1 74 ? 15.539 62.555 12.569 1.00 52.32 74 GLY A N 1
ATOM 540 C CA . GLY A 1 74 ? 15.103 63.932 12.400 1.00 55.13 74 GLY A CA 1
ATOM 541 C C . GLY A 1 74 ? 14.201 64.212 11.213 1.00 57.07 74 GLY A C 1
ATOM 542 O O . GLY A 1 74 ? 13.951 65.373 10.877 1.00 56.76 74 GLY A O 1
ATOM 543 N N . GLY A 1 75 ? 13.711 63.154 10.577 1.00 58.59 75 GLY A N 1
ATOM 544 C CA . GLY A 1 75 ? 12.849 63.324 9.423 1.00 60.22 75 GLY A CA 1
ATOM 545 C C . GLY A 1 75 ? 13.594 63.591 8.125 1.00 62.11 75 GLY A C 1
ATOM 546 O O . GLY A 1 75 ? 12.998 64.038 7.151 1.00 60.63 75 GLY A O 1
ATOM 547 N N . MET A 1 76 ? 14.896 63.331 8.091 1.00 65.04 76 MET A N 1
ATOM 548 C CA . MET A 1 76 ? 15.633 63.564 6.859 1.00 68.80 76 MET A CA 1
ATOM 549 C C . MET A 1 76 ? 15.282 62.505 5.829 1.00 69.95 76 MET A C 1
ATOM 550 O O . MET A 1 76 ? 14.123 62.136 5.700 1.00 70.29 76 MET A O 1
ATOM 555 N N . GLU A 1 77 ? 16.265 62.023 5.084 1.00 72.06 77 GLU A N 1
ATOM 556 C CA . GLU A 1 77 ? 15.983 61.007 4.082 1.00 74.37 77 GLU A CA 1
ATOM 557 C C . GLU A 1 77 ? 16.780 59.751 4.380 1.00 74.39 77 GLU A C 1
ATOM 558 O O . GLU A 1 77 ? 17.833 59.820 5.014 1.00 75.22 77 GLU A O 1
ATOM 564 N N . TYR A 1 78 ? 16.270 58.608 3.927 1.00 73.99 78 TYR A N 1
ATOM 565 C CA . TYR A 1 78 ? 16.948 57.328 4.123 1.00 73.88 78 TYR A CA 1
ATOM 566 C C . TYR A 1 78 ? 16.535 56.358 3.020 1.00 75.00 78 TYR A C 1
ATOM 567 O O . TYR A 1 78 ? 15.347 56.105 2.829 1.00 76.45 78 TYR A O 1
ATOM 576 N N . ASN A 1 79 ? 17.513 55.814 2.299 1.00 75.60 79 ASN A N 1
ATOM 577 C CA . ASN A 1 79 ? 17.224 54.914 1.187 1.00 76.03 79 ASN A CA 1
ATOM 578 C C . ASN A 1 79 ? 17.654 53.471 1.387 1.00 75.65 79 ASN A C 1
ATOM 579 O O . ASN A 1 79 ? 16.890 52.553 1.122 1.00 76.59 79 ASN A O 1
ATOM 584 N N . GLN A 1 80 ? 18.883 53.263 1.838 1.00 75.36 80 GLN A N 1
ATOM 585 C CA . GLN A 1 80 ? 19.376 51.906 2.049 1.00 74.01 80 GLN A CA 1
ATOM 586 C C . GLN A 1 80 ? 19.044 51.419 3.452 1.00 71.29 80 GLN A C 1
ATOM 587 O O . GLN A 1 80 ? 18.833 52.216 4.364 1.00 70.77 80 GLN A O 1
ATOM 593 N N . LEU A 1 81 ? 18.987 50.106 3.619 1.00 68.46 81 LEU A N 1
ATOM 594 C CA . LEU A 1 81 ? 18.704 49.540 4.925 1.00 66.35 81 LEU A CA 1
ATOM 595 C C . LEU A 1 81 ? 20.009 48.967 5.463 1.00 66.00 81 LEU A C 1
ATOM 596 O O . LEU A 1 81 ? 20.191 47.744 5.514 1.00 66.57 81 LEU A O 1
ATOM 601 N N . ASP A 1 82 ? 20.918 49.864 5.846 1.00 64.82 82 ASP A N 1
ATOM 602 C CA . ASP A 1 82 ? 22.218 49.475 6.371 1.00 64.77 82 ASP A CA 1
ATOM 603 C C . ASP A 1 82 ? 22.145 49.260 7.877 1.00 64.19 82 ASP A C 1
ATOM 604 O O . ASP A 1 82 ? 21.106 49.506 8.490 1.00 64.38 82 ASP A O 1
ATOM 609 N N . GLU A 1 83 ? 23.249 48.804 8.465 1.00 63.26 83 GLU A N 1
ATOM 610 C CA . GLU A 1 83 ? 23.298 48.517 9.895 1.00 62.02 83 GLU A CA 1
ATOM 611 C C . GLU A 1 83 ? 22.702 49.577 10.801 1.00 59.59 83 GLU A C 1
ATOM 612 O O . GLU A 1 83 ? 21.966 49.243 11.733 1.00 59.65 83 GLU A O 1
ATOM 618 N N . LEU A 1 84 ? 23.008 50.845 10.544 1.00 56.12 84 LEU A N 1
ATOM 619 C CA . LEU A 1 84 ? 22.452 51.920 11.366 1.00 53.42 84 LEU A CA 1
ATOM 620 C C . LEU A 1 84 ? 20.921 51.796 11.330 1.00 51.67 84 LEU A C 1
ATOM 621 O O . LEU A 1 84 ? 20.268 51.677 12.375 1.00 51.75 84 LEU A O 1
ATOM 626 N N . ALA A 1 85 ? 20.363 51.813 10.117 1.00 49.02 85 ALA A N 1
ATOM 627 C CA . ALA A 1 85 ? 18.921 51.691 9.905 1.00 45.34 85 ALA A CA 1
ATOM 628 C C . ALA A 1 85 ? 18.397 50.546 10.745 1.00 44.40 85 ALA A C 1
ATOM 629 O O . ALA A 1 85 ? 17.348 50.646 11.370 1.00 44.56 85 ALA A O 1
ATOM 631 N N . LEU A 1 86 ? 19.154 49.458 10.756 1.00 42.96 86 LEU A N 1
ATOM 632 C CA . LEU A 1 86 ? 18.786 48.280 11.516 1.00 43.15 86 LEU A CA 1
ATOM 633 C C . LEU A 1 86 ? 18.810 48.539 13.011 1.00 42.67 86 LEU A C 1
ATOM 634 O O . LEU A 1 86 ? 17.865 48.199 13.719 1.00 42.36 86 LEU A O 1
ATOM 639 N N . SER A 1 87 ? 19.889 49.140 13.495 1.00 42.09 87 SER A N 1
ATOM 640 C CA . SER A 1 87 ? 19.998 49.417 14.917 1.00 41.24 87 SER A CA 1
ATOM 641 C C . SER A 1 87 ? 18.881 50.334 15.383 1.00 40.83 87 SER A C 1
ATOM 642 O O . SER A 1 87 ? 18.471 50.277 16.545 1.00 39.07 87 SER A O 1
ATOM 645 N N . ALA A 1 88 ? 18.387 51.170 14.467 1.00 41.35 88 ALA A N 1
ATOM 646 C CA . ALA A 1 88 ? 17.306 52.113 14.766 1.00 40.92 88 ALA A CA 1
ATOM 647 C C . ALA A 1 88 ? 16.037 51.322 14.909 1.00 40.94 88 ALA A C 1
ATOM 648 O O . ALA A 1 88 ? 15.285 51.503 15.859 1.00 41.38 88 ALA A O 1
ATOM 650 N N . ILE A 1 89 ? 15.813 50.445 13.939 1.00 40.92 89 ILE A N 1
ATOM 651 C CA . ILE A 1 89 ? 14.643 49.573 13.908 1.00 42.32 89 ILE A CA 1
ATOM 652 C C . ILE A 1 89 ? 14.498 48.805 15.232 1.00 42.30 89 ILE A C 1
ATOM 653 O O . ILE A 1 89 ? 13.407 48.719 15.803 1.00 42.83 89 ILE A O 1
ATOM 658 N N . GLY A 1 90 ? 15.608 48.253 15.713 1.00 41.41 90 GLY A N 1
ATOM 659 C CA . GLY A 1 90 ? 15.581 47.491 16.947 1.00 40.98 90 GLY A CA 1
ATOM 660 C C . GLY A 1 90 ? 15.301 48.331 18.169 1.00 39.63 90 GLY A C 1
ATOM 661 O O . GLY A 1 90 ? 14.505 47.956 19.027 1.00 38.81 90 GLY A O 1
ATOM 662 N N . GLU A 1 91 ? 15.963 49.475 18.246 1.00 39.96 91 GLU A N 1
ATOM 663 C CA . GLU A 1 91 ? 15.783 50.367 19.374 1.00 41.09 91 GLU A CA 1
ATOM 664 C C . GLU A 1 91 ? 14.314 50.734 19.508 1.00 40.27 91 GLU A C 1
ATOM 665 O O . GLU A 1 91 ? 13.795 50.849 20.616 1.00 40.51 91 GLU A O 1
ATOM 671 N N . LEU A 1 92 ? 13.642 50.914 18.376 1.00 39.06 92 LEU A N 1
ATOM 672 C CA . LEU A 1 92 ? 12.233 51.263 18.401 1.00 36.96 92 LEU A CA 1
ATOM 673 C C . LEU A 1 92 ? 11.459 50.130 19.071 1.00 37.25 92 LEU A C 1
ATOM 674 O O . LEU A 1 92 ? 10.674 50.361 19.984 1.00 37.78 92 LEU A O 1
ATOM 679 N N . GLY A 1 93 ? 11.682 48.901 18.625 1.00 37.62 93 GLY A N 1
ATOM 680 C CA . GLY A 1 93 ? 10.988 47.787 19.234 1.00 39.10 93 GLY A CA 1
ATOM 681 C C . GLY A 1 93 ? 11.460 47.650 20.668 1.00 40.52 93 GLY A C 1
ATOM 682 O O . GLY A 1 93 ? 10.694 47.294 21.563 1.00 40.12 93 GLY A O 1
ATOM 683 N N . ASN A 1 94 ? 12.732 47.955 20.889 1.00 41.60 94 ASN A N 1
ATOM 684 C CA . ASN A 1 94 ? 13.308 47.856 22.215 1.00 42.99 94 ASN A CA 1
ATOM 685 C C . ASN A 1 94 ? 12.743 48.885 23.184 1.00 43.12 94 ASN A C 1
ATOM 686 O O . ASN A 1 94 ? 12.488 48.585 24.349 1.00 43.68 94 ASN A O 1
ATOM 691 N N . MET A 1 95 ? 12.554 50.105 22.705 1.00 42.87 95 MET A N 1
ATOM 692 C CA . MET A 1 95 ? 11.996 51.160 23.536 1.00 41.78 95 MET A CA 1
ATOM 693 C C . MET A 1 95 ? 10.540 50.839 23.868 1.00 40.02 95 MET A C 1
ATOM 694 O O . MET A 1 95 ? 10.034 51.218 24.915 1.00 40.51 95 MET A O 1
ATOM 699 N N . THR A 1 96 ? 9.870 50.127 22.976 1.00 38.31 96 THR A N 1
ATOM 700 C CA . THR A 1 96 ? 8.489 49.761 23.210 1.00 38.14 96 THR A CA 1
ATOM 701 C C . THR A 1 96 ? 8.427 48.724 24.331 1.00 38.83 96 THR A C 1
ATOM 702 O O . THR A 1 96 ? 7.800 48.948 25.371 1.00 38.98 96 THR A O 1
ATOM 706 N N . ALA A 1 97 ? 9.084 47.586 24.105 1.00 39.33 97 ALA A N 1
ATOM 707 C CA . ALA A 1 97 ? 9.120 46.490 25.073 1.00 38.47 97 ALA A CA 1
ATOM 708 C C . ALA A 1 97 ? 9.542 47.049 26.420 1.00 38.15 97 ALA A C 1
ATOM 709 O O . ALA A 1 97 ? 9.076 46.612 27.472 1.00 35.88 97 ALA A O 1
ATOM 711 N N . GLY A 1 98 ? 10.433 48.029 26.366 1.00 39.02 98 GLY A N 1
ATOM 712 C CA . GLY A 1 98 ? 10.909 48.660 27.578 1.00 41.73 98 GLY A CA 1
ATOM 713 C C . GLY A 1 98 ? 9.792 49.359 28.321 1.00 43.92 98 GLY A C 1
ATOM 714 O O . GLY A 1 98 ? 9.781 49.382 29.549 1.00 45.04 98 GLY A O 1
ATOM 715 N N . LYS A 1 99 ? 8.850 49.934 27.581 1.00 46.23 99 LYS A N 1
ATOM 716 C CA . LYS A 1 99 ? 7.728 50.633 28.198 1.00 47.64 99 LYS A CA 1
ATOM 717 C C . LYS A 1 99 ? 6.702 49.595 28.612 1.00 46.18 99 LYS A C 1
ATOM 718 O O . LYS A 1 99 ? 6.061 49.741 29.646 1.00 46.85 99 LYS A O 1
ATOM 724 N N . LEU A 1 100 ? 6.540 48.551 27.805 1.00 45.06 100 LEU A N 1
ATOM 725 C CA . LEU A 1 100 ? 5.597 47.491 28.151 1.00 45.05 100 LEU A CA 1
ATOM 726 C C . LEU A 1 100 ? 6.033 46.922 29.493 1.00 46.69 100 LEU A C 1
ATOM 727 O O . LEU A 1 100 ? 5.219 46.699 30.390 1.00 46.58 100 LEU A O 1
ATOM 732 N N . ALA A 1 101 ? 7.333 46.698 29.626 1.00 48.84 101 ALA A N 1
ATOM 733 C CA . ALA A 1 101 ? 7.881 46.166 30.860 1.00 50.72 101 ALA A CA 1
ATOM 734 C C . ALA A 1 101 ? 7.560 47.114 32.018 1.00 52.02 101 ALA A C 1
ATOM 735 O O . ALA A 1 101 ? 7.091 46.689 33.075 1.00 52.33 101 ALA A O 1
ATOM 737 N N . MET A 1 102 ? 7.804 48.400 31.793 1.00 53.36 102 MET A N 1
ATOM 738 C CA . MET A 1 102 ? 7.573 49.447 32.789 1.00 54.98 102 MET A CA 1
ATOM 739 C C . MET A 1 102 ? 6.110 49.547 33.241 1.00 53.70 102 MET A C 1
ATOM 740 O O . MET A 1 102 ? 5.833 49.875 34.393 1.00 52.47 102 MET A O 1
ATOM 745 N N . LYS A 1 103 ? 5.181 49.273 32.332 1.00 53.14 103 LYS A N 1
ATOM 746 C CA . LYS A 1 103 ? 3.760 49.323 32.656 1.00 53.04 103 LYS A CA 1
ATOM 747 C C . LYS A 1 103 ? 3.379 48.069 33.423 1.00 53.51 103 LYS A C 1
ATOM 748 O O . LYS A 1 103 ? 2.484 48.086 34.274 1.00 51.51 103 LYS A O 1
ATOM 754 N N . LEU A 1 104 ? 4.066 46.976 33.101 1.00 55.35 104 LEU A N 1
ATOM 755 C CA . LEU A 1 104 ? 3.830 45.697 33.757 1.00 57.25 104 LEU A CA 1
ATOM 756 C C . LEU A 1 104 ? 4.261 45.771 35.221 1.00 58.93 104 LEU A C 1
ATOM 757 O O . LEU A 1 104 ? 3.619 45.215 36.102 1.00 59.71 104 LEU A O 1
ATOM 762 N N . GLU A 1 105 ? 5.348 46.481 35.473 1.00 61.73 105 GLU A N 1
ATOM 763 C CA . GLU A 1 105 ? 5.867 46.623 36.817 1.00 64.64 105 GLU A CA 1
ATOM 764 C C . GLU A 1 105 ? 4.844 47.236 37.779 1.00 66.72 105 GLU A C 1
ATOM 765 O O . GLU A 1 105 ? 4.749 46.834 38.942 1.00 66.79 105 GLU A O 1
ATOM 771 N N . HIS A 1 106 ? 4.067 4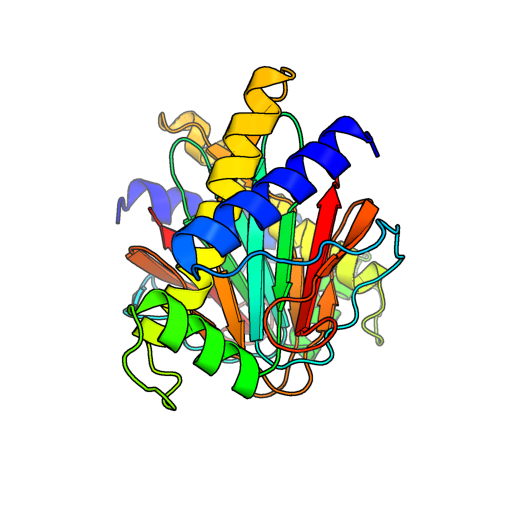8.194 37.281 1.00 69.10 106 HIS A N 1
ATOM 772 C CA . HIS A 1 106 ? 3.071 48.888 38.095 1.00 71.18 106 HIS A CA 1
ATOM 773 C C . HIS A 1 106 ? 1.797 48.106 38.347 1.00 71.36 106 HIS A C 1
ATOM 774 O O . HIS A 1 106 ? 0.932 48.560 39.099 1.00 72.34 106 HIS A O 1
ATOM 781 N N . LEU A 1 107 ? 1.663 46.942 37.723 1.00 71.01 107 LEU A N 1
ATOM 782 C CA . LEU A 1 107 ? 0.460 46.140 37.917 1.00 70.34 107 LEU A CA 1
ATOM 783 C C . LEU A 1 107 ? 0.785 44.817 38.587 1.00 69.43 107 LEU A C 1
ATOM 784 O O . LEU A 1 107 ? 0.005 43.865 38.527 1.00 68.92 107 LEU A O 1
ATOM 789 N N . GLY A 1 108 ? 1.953 44.776 39.221 1.00 69.01 108 GLY A N 1
ATOM 790 C CA . GLY A 1 108 ? 2.388 43.582 39.922 1.00 69.43 108 GLY A CA 1
ATOM 791 C C . GLY A 1 108 ? 3.498 42.760 39.282 1.00 68.96 108 GLY A C 1
ATOM 792 O O . GLY A 1 108 ? 4.533 42.527 39.914 1.00 69.23 108 GLY A O 1
ATOM 793 N N . LYS A 1 109 ? 3.277 42.334 38.033 1.00 68.30 109 LYS A N 1
ATOM 794 C CA . LYS A 1 109 ? 4.207 41.494 37.265 1.00 66.97 109 LYS A CA 1
ATOM 795 C C . LYS A 1 109 ? 5.580 42.083 36.934 1.00 65.56 109 LYS A C 1
ATOM 796 O O . LYS A 1 109 ? 5.674 43.157 36.335 1.00 65.17 109 LYS A O 1
ATOM 802 N N . HIS A 1 110 ? 6.637 41.360 37.320 1.00 64.34 110 HIS A N 1
ATOM 803 C CA . HIS A 1 110 ? 8.027 41.769 37.063 1.00 62.63 110 HIS A CA 1
ATOM 804 C C . HIS A 1 110 ? 8.592 40.989 35.879 1.00 58.46 110 HIS A C 1
ATOM 805 O O . HIS A 1 110 ? 8.688 39.766 35.944 1.00 58.10 110 HIS A O 1
ATOM 812 N N . VAL A 1 111 ? 8.982 41.681 34.812 1.00 53.37 111 VAL A N 1
ATOM 813 C CA . VAL A 1 111 ? 9.529 40.990 33.650 1.00 48.92 111 VAL A CA 1
ATOM 814 C C . VAL A 1 111 ? 10.813 41.613 33.116 1.00 47.02 111 VAL A C 1
ATOM 815 O O . VAL A 1 111 ? 11.064 42.798 33.310 1.00 46.78 111 VAL A O 1
ATOM 819 N N . ASP A 1 112 ? 11.621 40.798 32.442 1.00 44.72 112 ASP A N 1
ATOM 820 C CA . ASP A 1 112 ? 12.863 41.265 31.843 1.00 41.19 112 ASP A CA 1
ATOM 821 C C . ASP A 1 112 ? 12.812 41.181 30.335 1.00 36.99 112 ASP A C 1
ATOM 822 O O . ASP A 1 112 ? 12.152 40.329 29.758 1.00 34.42 112 ASP A O 1
ATOM 827 N N . ILE A 1 113 ? 13.546 42.074 29.705 1.00 34.48 113 ILE A N 1
ATOM 828 C CA . ILE A 1 113 ? 13.536 42.175 28.269 1.00 34.37 113 ILE A CA 1
ATOM 829 C C . ILE A 1 113 ? 14.847 41.776 27.611 1.00 33.60 113 ILE A C 1
ATOM 830 O O . ILE A 1 113 ? 15.935 42.062 28.111 1.00 35.13 113 ILE A O 1
ATOM 835 N N . THR A 1 114 ? 14.718 41.109 26.474 1.00 32.93 114 THR A N 1
ATOM 836 C CA . THR A 1 114 ? 15.853 40.650 25.688 1.00 32.70 114 THR A CA 1
ATOM 837 C C . THR A 1 114 ? 16.154 41.692 24.625 1.00 32.50 114 THR A C 1
ATOM 838 O O . THR A 1 114 ? 15.308 42.524 24.298 1.00 33.02 114 THR A O 1
ATOM 842 N N . PRO A 1 115 ? 17.376 41.687 24.089 1.00 32.57 115 PRO A N 1
ATOM 843 C CA . PRO A 1 115 ? 17.669 42.671 23.043 1.00 31.41 115 PRO A CA 1
ATOM 844 C C . PRO A 1 115 ? 16.914 42.164 21.806 1.00 30.53 115 PRO A C 1
ATOM 845 O O . PRO A 1 115 ? 16.607 40.980 21.708 1.00 30.03 115 PRO A O 1
ATOM 849 N N . PRO A 1 116 ? 16.612 43.043 20.843 1.00 31.54 116 PRO A N 1
ATOM 850 C CA . PRO A 1 116 ? 15.883 42.565 19.664 1.00 31.96 116 PRO A CA 1
ATOM 851 C C . PRO A 1 116 ? 16.771 41.872 18.630 1.00 33.02 116 PRO A C 1
ATOM 852 O O . PRO A 1 116 ? 17.995 42.015 18.642 1.00 35.22 116 PRO A O 1
ATOM 856 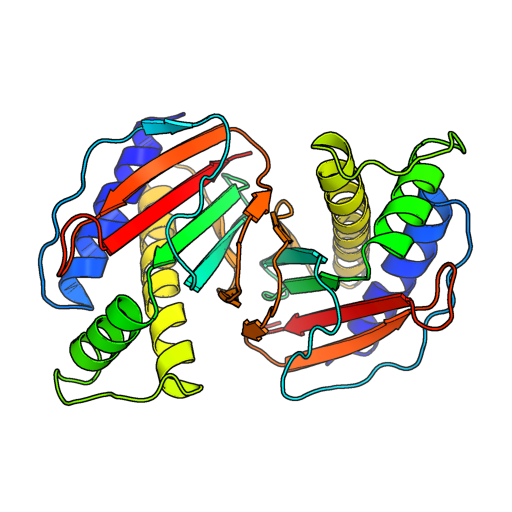N N . THR A 1 117 ? 16.142 41.108 17.748 1.00 32.19 117 THR A N 1
ATOM 8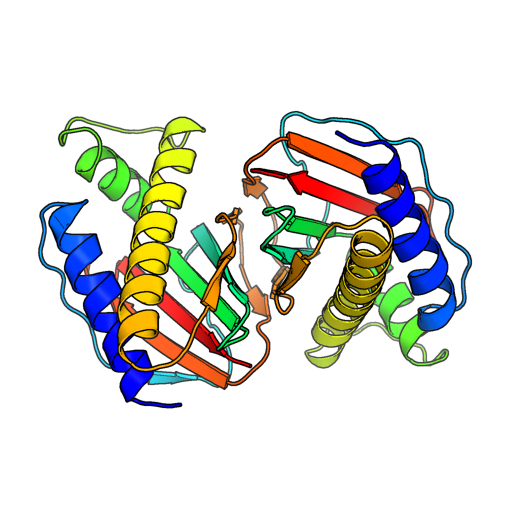57 C CA . THR A 1 117 ? 16.842 40.400 16.689 1.00 32.24 117 THR A CA 1
ATOM 858 C C . THR A 1 117 ? 16.031 40.621 15.424 1.00 33.83 117 THR A C 1
ATOM 859 O O . THR A 1 117 ? 14.891 40.158 15.323 1.00 34.92 117 THR A O 1
ATOM 863 N N . VAL A 1 118 ? 16.590 41.343 14.460 1.00 34.31 118 VAL A N 1
ATOM 864 C CA . VAL A 1 118 ? 15.841 41.559 13.228 1.00 33.77 118 VAL A CA 1
ATOM 865 C C . VAL A 1 118 ? 16.176 40.437 12.260 1.00 32.80 118 VAL A C 1
ATOM 866 O O . VAL A 1 118 ? 17.336 40.072 12.101 1.00 32.07 118 VAL A O 1
ATOM 870 N N . VAL A 1 119 ? 15.152 39.867 11.641 1.00 33.60 119 VAL A N 1
ATOM 871 C CA . VAL A 1 119 ? 15.361 38.786 10.697 1.00 34.88 119 VAL A CA 1
ATOM 872 C C . VAL A 1 119 ? 14.589 39.171 9.456 1.00 37.52 119 VAL A C 1
ATOM 873 O O . VAL A 1 119 ? 13.602 39.895 9.544 1.00 36.71 119 VAL A O 1
ATOM 877 N N . SER A 1 120 ? 15.046 38.705 8.300 1.00 42.42 120 SER A N 1
ATOM 878 C CA . SER A 1 120 ? 14.379 39.005 7.029 1.00 47.26 120 SER A CA 1
ATOM 879 C C . SER A 1 120 ? 14.438 37.803 6.084 1.00 49.77 120 SER A C 1
ATOM 880 O O . SER A 1 120 ? 15.335 36.967 6.186 1.00 49.74 120 SER A O 1
ATOM 883 N N . GLY A 1 121 ? 13.486 37.719 5.163 1.00 52.43 121 GLY A N 1
ATOM 884 C CA . GLY A 1 121 ? 13.488 36.600 4.246 1.00 56.67 121 GLY A CA 1
ATOM 885 C C . GLY A 1 121 ? 12.320 36.539 3.281 1.00 59.95 121 GLY A C 1
ATOM 886 O O . GLY A 1 121 ? 11.385 37.345 3.334 1.00 59.73 121 GLY A O 1
ATOM 887 N N . ARG A 1 122 ? 12.397 35.564 2.382 1.00 62.96 122 ARG A N 1
ATOM 888 C CA . ARG A 1 122 ? 11.373 35.344 1.377 1.00 65.84 122 ARG A CA 1
ATOM 889 C C . ARG A 1 122 ? 10.528 34.190 1.891 1.00 66.68 122 ARG A C 1
ATOM 890 O O . ARG A 1 122 ? 11.056 33.125 2.242 1.00 65.11 122 ARG A O 1
ATOM 898 N N . ASP A 1 123 ? 9.218 34.413 1.959 1.00 67.98 123 ASP A N 1
ATOM 899 C CA . ASP A 1 123 ? 8.306 33.390 2.456 1.00 69.43 123 ASP A CA 1
ATOM 900 C C . ASP A 1 123 ? 8.621 33.096 3.917 1.00 68.63 123 ASP A C 1
ATOM 901 O O . ASP A 1 123 ? 9.099 32.010 4.260 1.00 68.89 123 ASP A O 1
ATOM 906 N N . LEU A 1 124 ? 8.358 34.073 4.777 1.00 67.34 124 LEU A N 1
ATOM 907 C CA . LEU A 1 124 ? 8.623 33.903 6.192 1.00 65.59 124 LEU A CA 1
ATO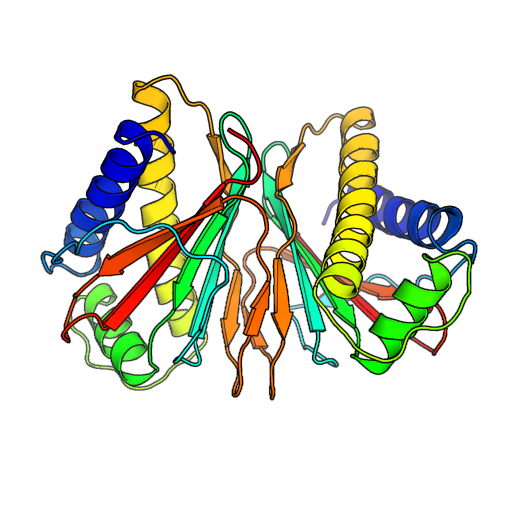M 908 C C . LEU A 1 124 ? 7.539 33.120 6.905 1.00 64.40 124 LEU A C 1
ATOM 909 O O . LEU A 1 124 ? 6.379 33.100 6.498 1.00 63.62 124 LEU A O 1
ATOM 914 N N . LYS A 1 125 ? 7.949 32.460 7.974 1.00 63.41 125 LYS A N 1
ATOM 915 C CA . LYS A 1 125 ? 7.057 31.664 8.786 1.00 62.73 125 LYS A CA 1
ATOM 916 C C . LYS A 1 125 ? 7.678 31.569 10.167 1.00 61.18 125 LYS A C 1
ATOM 917 O O . LYS A 1 125 ? 8.747 30.980 10.333 1.00 60.90 125 LYS A O 1
ATOM 923 N N . ILE A 1 126 ? 7.010 32.164 11.151 1.00 59.63 126 ILE A N 1
ATOM 924 C CA . ILE A 1 126 ? 7.487 32.139 12.527 1.00 57.33 126 ILE A CA 1
ATOM 925 C C . ILE A 1 126 ? 6.665 31.187 13.377 1.00 56.46 126 ILE A C 1
ATOM 926 O O . ILE A 1 126 ? 5.451 31.335 13.501 1.00 56.47 126 ILE A O 1
ATOM 931 N N . LYS A 1 127 ? 7.325 30.204 13.962 1.00 54.76 127 LYS A N 1
ATOM 932 C CA . LYS A 1 127 ? 6.632 29.280 14.829 1.00 53.77 127 LYS A CA 1
ATOM 933 C C . LYS A 1 127 ? 6.777 29.884 16.205 1.00 51.97 127 LYS A C 1
ATOM 934 O O . LYS A 1 127 ? 7.886 30.178 16.637 1.00 50.89 127 LYS A O 1
ATOM 940 N N . SER A 1 128 ? 5.661 30.094 16.884 1.00 51.32 128 SER A N 1
ATOM 941 C CA . SER A 1 128 ? 5.711 30.661 18.213 1.00 50.72 128 SER A CA 1
ATOM 942 C C . SER A 1 128 ? 5.133 29.660 19.195 1.00 50.98 128 SER A C 1
ATOM 943 O O . SER A 1 128 ? 4.458 28.713 18.796 1.00 52.00 128 SER A O 1
ATOM 946 N N . PHE A 1 129 ? 5.405 29.872 20.477 1.00 51.10 129 PHE A N 1
ATOM 947 C CA . PHE A 1 129 ? 4.934 28.982 21.529 1.00 51.12 129 PHE A CA 1
ATOM 948 C C . PHE A 1 129 ? 4.068 29.708 22.542 1.00 51.09 129 PHE A C 1
ATOM 949 O O . PHE A 1 129 ? 4.377 30.831 22.924 1.00 52.14 129 PHE A O 1
ATOM 957 N N . GLY A 1 130 ? 2.996 29.061 22.990 1.00 50.89 130 GLY A N 1
ATOM 958 C CA . GLY A 1 130 ? 2.126 29.676 23.977 1.00 49.26 130 GLY A CA 1
ATOM 959 C C . GLY A 1 130 ? 0.896 30.320 23.375 1.00 49.11 130 GLY A C 1
ATOM 960 O O . GLY A 1 130 ? 0.634 30.155 22.187 1.00 49.05 130 GLY A O 1
ATOM 961 N N . VAL A 1 131 ? 0.136 31.046 24.190 1.00 49.21 131 VAL A N 1
ATOM 962 C CA . VAL A 1 131 ? -1.079 31.715 23.715 1.00 49.95 131 VAL A CA 1
ATOM 963 C C . VAL A 1 131 ? -0.672 32.958 22.924 1.00 49.58 131 VAL A C 1
ATOM 964 O O . VAL A 1 131 ? 0.356 33.563 23.226 1.00 50.30 131 VAL A O 1
ATOM 968 N N . ILE A 1 132 ? -1.463 33.345 21.923 1.00 48.89 132 ILE A N 1
ATOM 969 C CA . ILE A 1 132 ? -1.098 34.496 21.089 1.00 48.39 132 ILE A CA 1
ATOM 970 C C . ILE A 1 132 ? -2.143 35.605 20.899 1.00 48.71 132 ILE A C 1
ATOM 971 O O . ILE A 1 132 ? -3.325 35.343 20.673 1.00 49.69 132 ILE A O 1
ATOM 976 N N . LEU A 1 133 ? -1.672 36.846 20.963 1.00 48.19 133 LEU A N 1
ATOM 977 C CA . LEU A 1 133 ? -2.508 38.027 20.774 1.00 47.84 133 LEU A CA 1
ATOM 978 C C . LEU A 1 133 ? -2.031 38.826 19.554 1.00 47.50 133 LEU A C 1
ATOM 979 O O . LEU A 1 133 ? -0.852 39.168 19.450 1.00 46.95 133 LEU A O 1
ATOM 984 N N . LYS A 1 134 ? -2.951 39.130 18.643 1.00 46.93 134 LYS A N 1
ATOM 985 C CA . LYS A 1 134 ? -2.617 39.886 17.452 1.00 47.03 134 LYS A CA 1
ATOM 986 C C . LYS A 1 134 ? -3.174 41.297 17.563 1.00 48.55 134 LYS A C 1
ATOM 987 O O . LYS A 1 134 ? -4.321 41.496 17.949 1.00 49.10 134 LYS A O 1
ATOM 993 N N . LEU A 1 135 ? -2.349 42.278 17.222 1.00 50.67 135 LEU A N 1
ATOM 994 C CA . LEU A 1 135 ? -2.733 43.682 17.313 1.00 53.33 135 LEU A CA 1
ATOM 995 C C . LEU A 1 135 ? -2.221 44.446 16.095 1.00 55.43 135 LEU A C 1
ATOM 996 O O . LEU A 1 135 ? -1.019 44.665 15.971 1.00 55.33 135 LEU A O 1
ATOM 1001 N N . PRO A 1 136 ? -3.120 44.855 15.177 1.00 57.47 136 PRO A N 1
ATOM 1002 C CA . PRO A 1 136 ? -2.703 45.602 13.984 1.00 58.11 136 PRO A CA 1
ATOM 1003 C C . PRO A 1 136 ? -2.424 47.074 14.282 1.00 58.23 136 PRO A C 1
ATOM 1004 O O . PRO A 1 136 ? -3.100 47.698 15.099 1.00 57.76 136 PRO A O 1
ATOM 1008 N N . ILE A 1 137 ? -1.417 47.620 13.614 1.00 59.22 137 ILE A N 1
ATOM 1009 C CA . ILE A 1 137 ? -1.045 49.015 13.806 1.00 61.21 137 ILE A CA 1
ATOM 1010 C C . ILE A 1 137 ? -0.910 49.700 12.453 1.00 61.30 137 ILE A C 1
ATOM 1011 O O . ILE A 1 137 ? -0.403 49.120 11.491 1.00 61.81 137 ILE A O 1
ATOM 1016 N N . SER A 1 138 ? -1.380 50.935 12.380 1.00 61.35 138 SER A N 1
ATOM 1017 C CA . SER A 1 138 ? -1.276 51.706 11.158 1.00 60.78 138 SER A CA 1
ATOM 1018 C C . SER A 1 138 ? -0.500 52.960 11.531 1.00 61.08 138 SER A C 1
ATOM 1019 O O . SER A 1 138 ? -0.938 53.737 12.384 1.00 61.19 138 SER A O 1
ATOM 1022 N N . VAL A 1 139 ? 0.669 53.130 10.915 1.00 61.27 139 VAL A N 1
ATOM 1023 C CA . VAL A 1 139 ? 1.517 54.285 11.184 1.00 61.04 139 VAL A CA 1
ATOM 1024 C C . VAL A 1 139 ? 1.478 55.223 9.996 1.00 62.45 139 VAL A C 1
ATOM 1025 O O . VAL A 1 139 ? 1.092 56.387 10.112 1.00 62.56 139 VAL A O 1
ATOM 1029 N N . PHE A 1 140 ? 1.883 54.695 8.848 1.00 64.42 140 PHE A N 1
ATOM 1030 C CA . PHE A 1 140 ? 1.915 55.457 7.607 1.00 66.51 140 PHE A CA 1
ATOM 1031 C C . PHE A 1 140 ? 0.882 54.882 6.649 1.00 67.55 140 PHE A C 1
ATOM 1032 O O . PHE A 1 140 ? -0.052 55.573 6.253 1.00 68.68 140 PHE A O 1
ATOM 1040 N N . SER A 1 141 ? 1.056 53.618 6.279 1.00 67.90 141 SER A N 1
ATOM 1041 C CA . SER A 1 141 ? 0.115 52.952 5.397 1.00 67.99 141 SER A CA 1
ATOM 1042 C C . SER A 1 141 ? -0.932 52.377 6.339 1.00 69.45 141 SER A C 1
ATOM 1043 O O . SER A 1 141 ? -0.836 52.551 7.552 1.00 69.23 141 SER A O 1
ATOM 1046 N N . GLU A 1 142 ? -1.934 51.701 5.792 1.00 71.46 142 GLU A N 1
ATOM 1047 C CA . GLU A 1 142 ? -2.975 51.106 6.624 1.00 73.22 142 GLU A CA 1
ATOM 1048 C C . GLU A 1 142 ? -2.422 49.772 7.060 1.00 73.32 142 GLU A C 1
ATOM 1049 O O . GLU A 1 142 ? -2.081 48.936 6.219 1.00 73.87 142 GLU A O 1
ATOM 1055 N N . GLU A 1 143 ? -2.310 49.580 8.370 1.00 72.88 143 GLU A N 1
ATOM 1056 C CA . GLU A 1 143 ? -1.784 48.332 8.899 1.00 71.90 143 GLU A CA 1
ATOM 1057 C C . GLU A 1 143 ? -0.435 47.995 8.258 1.00 69.43 143 GLU A C 1
ATOM 1058 O O . GLU A 1 143 ? -0.279 46.948 7.610 1.00 69.12 143 GLU A O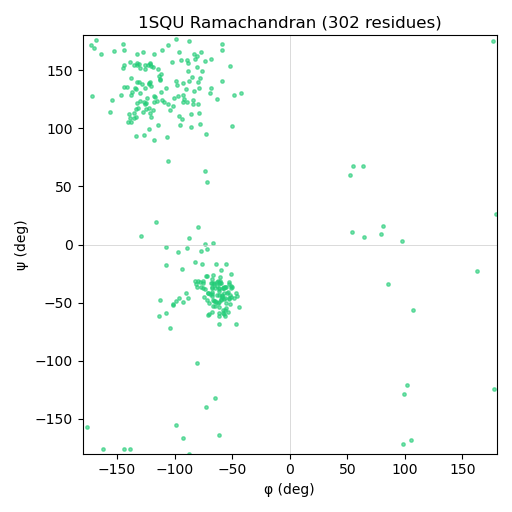 1
ATOM 1064 N N . ASP A 1 144 ? 0.530 48.899 8.428 1.00 65.78 144 ASP A N 1
ATOM 1065 C CA . ASP A 1 144 ? 1.864 48.707 7.878 1.00 62.45 144 ASP A CA 1
ATOM 1066 C C . ASP A 1 144 ? 2.742 47.969 8.881 1.00 62.46 144 ASP A C 1
ATOM 1067 O O . ASP A 1 144 ? 3.892 47.634 8.589 1.00 63.48 144 ASP A O 1
ATOM 1072 N N . PHE A 1 145 ? 2.168 47.697 10.052 1.00 61.65 145 PHE A N 1
ATOM 1073 C CA . PHE A 1 145 ? 2.853 47.012 11.149 1.00 61.48 145 PHE A CA 1
ATOM 1074 C C . PHE A 1 145 ? 1.943 46.012 11.845 1.00 62.14 145 PHE A C 1
ATOM 1075 O O . PHE A 1 145 ? 0.990 46.420 12.498 1.00 63.51 145 PHE A O 1
ATOM 1083 N N . ASP A 1 146 ? 2.215 44.718 11.736 1.00 62.26 146 ASP A N 1
ATOM 1084 C CA . ASP A 1 146 ? 1.374 43.759 12.451 1.00 62.39 146 ASP A CA 1
ATOM 1085 C C . ASP A 1 146 ? 2.203 43.171 13.592 1.00 60.10 146 ASP A C 1
ATOM 1086 O O . ASP A 1 146 ? 3.286 42.618 13.378 1.00 60.18 146 ASP A O 1
ATOM 1091 N N . LEU A 1 147 ? 1.696 43.312 14.812 1.00 56.69 147 LEU A N 1
ATOM 1092 C CA . LEU A 1 147 ? 2.405 42.837 15.988 1.00 54.20 147 LEU A CA 1
ATOM 1093 C C . LEU A 1 147 ? 1.732 41.648 16.675 1.00 52.61 147 LEU A C 1
ATOM 1094 O O . LEU A 1 147 ? 0.513 41.533 16.686 1.00 52.54 147 LEU A O 1
ATOM 1099 N N . HIS A 1 148 ? 2.539 40.764 17.249 1.00 50.79 148 HIS A N 1
ATOM 1100 C CA . HIS A 1 148 ? 2.023 39.592 17.946 1.00 49.38 148 HIS A CA 1
ATOM 1101 C C . HIS A 1 148 ? 2.706 39.446 19.285 1.00 48.05 148 HIS A C 1
ATOM 1102 O O . HIS A 1 148 ? 3.910 39.665 19.398 1.00 49.03 148 HIS A O 1
ATOM 1109 N N . LEU A 1 149 ? 1.941 39.069 20.298 1.00 45.88 149 LEU A N 1
ATOM 1110 C CA . LEU A 1 149 ? 2.509 38.888 21.615 1.00 46.24 149 LEU A CA 1
ATOM 1111 C C . LEU A 1 149 ? 2.140 37.510 22.093 1.00 47.61 149 LEU A C 1
ATOM 1112 O O . LEU A 1 149 ? 1.062 37.318 22.631 1.00 49.21 149 LEU A O 1
ATOM 1117 N N . SER A 1 150 ? 3.020 36.541 21.877 1.00 49.45 150 SER A N 1
ATOM 1118 C CA . SER A 1 150 ? 2.749 35.181 22.322 1.00 51.42 150 SER A CA 1
ATOM 1119 C C . SER A 1 150 ? 3.174 35.083 23.786 1.00 52.27 150 SER A C 1
ATOM 1120 O O . SER A 1 150 ? 4.162 35.703 24.186 1.00 52.52 150 SER A O 1
ATOM 1123 N N . VAL A 1 151 ? 2.433 34.314 24.588 1.00 54.06 151 VAL A N 1
ATOM 1124 C CA . VAL A 1 151 ? 2.752 34.207 26.011 1.00 55.49 151 VAL A CA 1
ATOM 1125 C C . VAL A 1 151 ? 2.796 32.791 26.606 1.00 56.98 151 VAL A C 1
ATOM 1126 O O . VAL A 1 151 ? 2.162 31.862 26.082 1.00 55.29 151 VAL A O 1
ATOM 1130 N N . LYS A 1 152 ? 3.554 32.686 27.714 1.00 59.51 152 LYS A N 1
ATOM 1131 C CA . LYS A 1 152 ? 3.795 31.483 28.547 1.00 60.07 152 LYS A CA 1
ATOM 1132 C C . LYS A 1 152 ? 3.140 30.199 28.087 1.00 61.91 152 LYS A C 1
ATOM 1133 O O . LYS A 1 152 ? 2.235 29.709 28.817 1.00 62.40 152 LYS A O 1
ATOM 1139 N N . MET B 1 1 ? 34.845 37.674 25.644 1.00 67.39 1 MET B N 1
ATOM 1140 C CA . MET B 1 1 ? 33.825 36.889 26.414 1.00 67.23 1 MET B CA 1
ATOM 1141 C C . MET B 1 1 ? 34.497 35.866 27.341 1.00 67.00 1 MET B C 1
ATOM 1142 O O . MET B 1 1 ? 35.582 35.350 27.047 1.00 67.05 1 MET B O 1
ATOM 1147 N N . ASP B 1 2 ? 33.848 35.575 28.461 1.00 65.97 2 ASP B N 1
ATOM 1148 C CA . ASP B 1 2 ? 34.407 34.643 29.422 1.00 65.30 2 ASP B CA 1
ATOM 1149 C C . ASP B 1 2 ? 34.420 33.200 28.919 1.00 65.31 2 ASP B C 1
ATOM 1150 O O . ASP B 1 2 ? 33.409 32.691 28.433 1.00 65.51 2 ASP B O 1
ATOM 1155 N N . ALA B 1 3 ? 35.581 32.557 29.037 1.00 64.97 3 ALA B N 1
ATOM 1156 C CA . ALA B 1 3 ? 35.764 31.169 28.620 1.00 63.42 3 ALA B CA 1
ATOM 1157 C C . ALA B 1 3 ? 34.801 30.302 29.411 1.00 62.26 3 ALA B C 1
ATOM 1158 O O . ALA B 1 3 ? 34.306 29.286 28.915 1.00 61.42 3 ALA B O 1
ATOM 1160 N N . ARG B 1 4 ? 34.548 30.709 30.652 1.00 61.42 4 ARG B N 1
ATOM 1161 C CA . ARG B 1 4 ? 33.623 29.984 31.505 1.00 61.29 4 ARG B CA 1
ATOM 1162 C C . ARG B 1 4 ? 32.290 29.931 30.736 1.00 59.13 4 ARG B C 1
ATOM 1163 O O . ARG B 1 4 ? 31.652 28.880 30.646 1.00 58.78 4 ARG B O 1
ATOM 1171 N N . ILE B 1 5 ? 31.879 31.069 30.176 1.00 55.86 5 ILE B N 1
ATOM 1172 C CA . ILE B 1 5 ? 30.644 31.130 29.399 1.00 51.63 5 ILE B CA 1
ATOM 1173 C C . ILE B 1 5 ? 30.772 30.198 28.200 1.00 49.71 5 ILE B C 1
ATOM 1174 O O . ILE B 1 5 ? 29.924 29.331 27.984 1.00 48.64 5 ILE B O 1
ATOM 1179 N N . VAL B 1 6 ? 31.840 30.385 27.427 1.00 47.72 6 VAL B N 1
ATOM 1180 C CA . VAL B 1 6 ? 32.082 29.573 26.242 1.00 45.60 6 VAL B CA 1
ATOM 1181 C C . VAL B 1 6 ? 32.057 28.101 26.606 1.00 43.56 6 VAL B C 1
ATOM 1182 O O . VAL B 1 6 ? 31.505 27.289 25.869 1.00 40.90 6 VAL B O 1
ATOM 1186 N N . ASN B 1 7 ? 32.649 27.761 27.746 1.00 43.17 7 ASN B N 1
ATOM 1187 C CA . ASN B 1 7 ? 32.659 26.375 28.196 1.00 43.99 7 ASN B CA 1
ATOM 1188 C C . ASN B 1 7 ? 31.250 25.971 28.636 1.00 43.58 7 ASN B C 1
ATOM 1189 O O . ASN B 1 7 ? 30.783 24.872 28.337 1.00 43.54 7 ASN B O 1
ATOM 1194 N N . ALA B 1 8 ? 30.573 26.865 29.349 1.00 42.49 8 ALA B N 1
ATOM 1195 C CA . ALA B 1 8 ? 29.224 26.587 29.814 1.00 41.16 8 ALA B CA 1
ATOM 1196 C C . ALA B 1 8 ? 28.325 26.284 28.625 1.00 41.15 8 ALA B C 1
ATOM 1197 O O . ALA B 1 8 ? 27.442 25.433 28.706 1.00 42.18 8 ALA B O 1
ATOM 1199 N N . LEU B 1 9 ? 28.543 26.983 27.517 1.00 40.56 9 LEU B N 1
ATOM 1200 C CA . LEU B 1 9 ? 27.741 26.743 26.322 1.00 39.81 9 LEU B CA 1
ATOM 1201 C C . LEU B 1 9 ? 28.067 25.353 25.781 1.00 39.50 9 LEU B C 1
ATOM 1202 O O . LEU B 1 9 ? 27.193 24.501 25.658 1.00 39.00 9 LEU B O 1
ATOM 1207 N N . ILE B 1 10 ? 29.336 25.137 25.472 1.00 39.70 10 ILE B N 1
ATOM 1208 C CA . ILE B 1 10 ? 29.811 23.866 24.948 1.00 40.50 10 ILE B CA 1
ATOM 1209 C C . ILE B 1 10 ? 29.223 22.678 25.696 1.00 41.32 10 ILE B C 1
ATOM 1210 O O . ILE B 1 10 ? 28.652 21.776 25.087 1.00 42.34 10 ILE B O 1
ATOM 1215 N N . GLY B 1 11 ? 29.363 22.676 27.015 1.00 40.94 11 GLY B N 1
ATOM 1216 C CA . GLY B 1 11 ? 28.833 21.575 27.802 1.00 40.58 11 GLY B CA 1
ATOM 1217 C C . GLY B 1 11 ? 27.344 21.344 27.603 1.00 40.90 11 GLY B C 1
ATOM 1218 O O . GLY B 1 11 ? 26.900 20.200 27.511 1.00 41.61 11 GLY B O 1
ATOM 1219 N N . SER B 1 12 ? 26.578 22.437 27.537 1.00 40.64 12 SER B N 1
ATOM 1220 C CA . SER B 1 12 ? 25.125 22.394 27.350 1.00 38.34 12 SER B CA 1
ATOM 1221 C C . SER B 1 12 ? 24.748 21.772 26.006 1.00 37.16 12 SER B C 1
ATOM 1222 O O . SER B 1 12 ? 23.827 20.968 25.918 1.00 36.32 12 SER B O 1
ATOM 1225 N N . VAL B 1 13 ? 25.457 22.167 24.959 1.00 36.85 13 VAL B N 1
ATOM 1226 C CA . VAL B 1 13 ? 25.212 21.640 23.626 1.00 37.56 13 VAL B CA 1
ATOM 1227 C C . VAL B 1 13 ? 25.597 20.157 23.573 1.00 39.39 13 VAL B C 1
ATOM 1228 O O . VAL B 1 13 ? 24.885 19.328 23.001 1.00 38.77 13 VAL B O 1
ATOM 1232 N N . TYR B 1 14 ? 26.729 19.832 24.184 1.00 41.04 14 TYR B N 1
ATOM 1233 C CA . TYR B 1 14 ? 27.216 18.463 24.210 1.00 42.88 14 TYR B CA 1
ATOM 1234 C C . TYR B 1 14 ? 26.214 17.561 24.935 1.00 43.10 14 TYR B C 1
ATOM 1235 O O . TYR B 1 14 ? 25.556 16.722 24.312 1.00 42.44 14 TYR B O 1
ATOM 1244 N N . GLU B 1 15 ? 26.090 17.762 26.245 1.00 43.82 15 GLU B N 1
ATOM 1245 C CA . GLU B 1 15 ? 25.176 17.003 27.093 1.00 44.79 15 GLU B CA 1
ATOM 1246 C C . GLU B 1 15 ? 23.765 16.906 26.531 1.00 45.71 15 GLU B C 1
ATOM 1247 O O . GLU B 1 15 ? 23.157 15.836 26.528 1.00 46.38 15 GLU B O 1
ATOM 1253 N N . THR B 1 16 ? 23.238 18.035 26.073 1.00 46.53 16 THR B N 1
ATOM 1254 C CA . THR B 1 16 ? 21.893 18.078 25.522 1.00 45.76 16 THR B CA 1
ATOM 1255 C C . THR B 1 16 ? 21.695 17.273 24.250 1.00 47.28 16 THR B C 1
ATOM 1256 O O . THR B 1 16 ? 20.787 16.450 24.200 1.00 48.82 16 THR B O 1
ATOM 1260 N N . ILE B 1 17 ? 22.515 17.483 23.220 1.00 48.20 17 ILE B N 1
ATOM 1261 C CA . ILE B 1 17 ? 22.266 16.736 21.990 1.00 49.43 17 ILE B CA 1
ATOM 1262 C C . ILE B 1 17 ? 22.628 15.260 22.146 1.00 50.85 17 ILE B C 1
ATOM 1263 O O . ILE B 1 17 ? 22.397 14.448 21.248 1.00 52.67 17 ILE B O 1
ATOM 1268 N N . ARG B 1 18 ? 23.174 14.912 23.306 1.00 50.04 18 ARG B N 1
ATOM 1269 C CA . ARG B 1 18 ? 23.520 13.532 23.585 1.00 48.06 18 ARG B CA 1
ATOM 1270 C C . ARG B 1 18 ? 22.294 12.875 24.200 1.00 47.19 18 ARG B C 1
ATOM 1271 O O . ARG B 1 18 ? 21.908 11.789 23.799 1.00 47.02 18 ARG B O 1
ATOM 1279 N N . ASP B 1 19 ? 21.662 13.546 25.158 1.00 46.81 19 ASP B N 1
ATOM 1280 C CA . ASP B 1 19 ? 20.484 12.983 25.813 1.00 46.92 19 ASP B CA 1
ATOM 1281 C C . ASP B 1 19 ? 19.220 13.030 24.979 1.00 47.23 19 ASP B C 1
ATOM 1282 O O . ASP B 1 19 ? 18.367 12.148 25.085 1.00 47.57 19 ASP B O 1
ATOM 1287 N N . VAL B 1 20 ? 19.082 14.062 24.157 1.00 47.47 20 VAL B N 1
ATOM 1288 C CA . VAL B 1 20 ? 17.883 14.194 23.343 1.00 47.95 20 VAL B CA 1
ATOM 1289 C C . VAL B 1 20 ? 18.002 13.518 21.978 1.00 48.89 20 VAL B C 1
ATOM 1290 O O . VAL B 1 20 ? 17.058 12.874 21.513 1.00 50.21 20 VAL B O 1
ATOM 1294 N N . LEU B 1 21 ? 19.152 13.661 21.334 1.00 48.38 21 LEU B N 1
ATOM 1295 C CA . LEU B 1 21 ? 19.340 13.043 20.036 1.00 48.92 21 LEU B CA 1
ATOM 1296 C C . LEU B 1 21 ? 19.986 11.669 20.197 1.00 50.47 21 LEU B C 1
ATOM 1297 O O . LEU B 1 21 ? 19.878 10.805 19.314 1.00 50.57 21 LEU B O 1
ATOM 1302 N N . GLY B 1 22 ? 20.647 11.470 21.335 1.00 50.93 22 GLY B N 1
ATOM 1303 C CA . GLY B 1 22 ? 21.297 10.199 21.607 1.00 51.91 22 GLY B CA 1
ATOM 1304 C C . GLY B 1 22 ? 22.635 10.032 20.911 1.00 52.39 22 GLY B C 1
ATOM 1305 O O . GLY B 1 22 ? 23.219 8.944 20.908 1.00 53.03 22 GLY B O 1
ATOM 1306 N N . ILE B 1 23 ? 23.126 11.109 20.314 1.00 52.64 23 ILE B N 1
ATOM 1307 C CA . ILE B 1 23 ? 24.399 11.060 19.619 1.00 52.29 23 ILE B CA 1
ATOM 1308 C C . ILE B 1 23 ? 25.337 12.101 20.238 1.00 52.28 23 ILE B C 1
ATOM 1309 O O . ILE B 1 23 ? 24.912 13.206 20.583 1.00 52.50 23 ILE B O 1
ATOM 1314 N N . GLU B 1 24 ? 26.603 11.731 20.406 1.00 51.52 24 GLU B N 1
ATOM 1315 C CA . GLU B 1 24 ? 27.584 12.634 20.983 1.00 50.90 24 GLU B CA 1
ATOM 1316 C C . GLU B 1 24 ? 28.067 13.608 19.938 1.00 50.24 24 GLU B C 1
ATOM 1317 O O . GLU B 1 24 ? 28.621 13.196 18.916 1.00 50.38 24 GLU B O 1
ATOM 1323 N N . PRO B 1 25 ? 27.878 14.920 20.182 1.00 50.18 25 PRO B N 1
ATOM 1324 C CA . PRO B 1 25 ? 28.313 15.941 19.225 1.00 50.15 25 PRO B CA 1
ATOM 1325 C C . PRO B 1 25 ? 29.818 16.205 19.266 1.00 50.23 25 PRO B C 1
ATOM 1326 O O . PRO B 1 25 ? 30.526 15.804 20.201 1.00 48.18 25 PRO B O 1
ATOM 1330 N N . LYS B 1 26 ? 30.284 16.889 18.229 1.00 51.10 26 LYS B N 1
ATOM 1331 C CA . LYS B 1 26 ? 31.685 17.237 18.095 1.00 52.00 26 LYS B CA 1
ATOM 1332 C C . LYS B 1 26 ? 31.789 18.748 18.097 1.00 51.13 26 LYS B C 1
ATOM 1333 O O . LYS B 1 26 ? 31.693 19.408 17.060 1.00 50.83 26 LYS B O 1
ATOM 1339 N N . THR B 1 27 ? 31.951 19.296 19.285 1.00 50.83 27 THR B N 1
ATOM 1340 C CA . THR B 1 27 ? 32.083 20.724 19.421 1.00 51.20 27 THR B CA 1
ATOM 1341 C C . THR B 1 27 ? 33.308 21.136 18.595 1.00 51.85 27 THR B C 1
ATOM 1342 O O . THR B 1 27 ? 34.308 20.417 18.551 1.00 52.12 27 THR B O 1
ATOM 1346 N N . GLY B 1 28 ? 33.212 22.269 17.906 1.00 52.71 28 GLY B N 1
ATOM 1347 C CA . GLY B 1 28 ? 34.327 22.754 17.114 1.00 51.98 28 GLY B CA 1
ATOM 1348 C C . GLY B 1 28 ? 35.076 23.808 17.907 1.00 52.68 28 GLY B C 1
ATOM 1349 O O . GLY B 1 28 ? 35.015 23.834 19.137 1.00 53.55 28 GLY B O 1
ATOM 1350 N N . LYS B 1 29 ? 35.768 24.702 17.215 1.00 52.84 29 LYS B N 1
ATOM 1351 C CA . LYS B 1 29 ? 36.530 25.745 17.893 1.00 53.05 29 LYS B CA 1
ATOM 1352 C C . LYS B 1 29 ? 35.786 27.095 18.001 1.00 52.30 29 LYS B C 1
ATOM 1353 O O . LYS B 1 29 ? 35.293 27.624 16.992 1.00 52.08 29 LYS B O 1
ATOM 1359 N N . PRO B 1 30 ? 35.688 27.659 19.232 1.00 51.23 30 PRO B N 1
ATOM 1360 C CA . PRO B 1 30 ? 35.024 28.944 19.509 1.00 50.41 30 PRO B CA 1
ATOM 1361 C C . PRO B 1 30 ? 35.559 30.040 18.584 1.00 50.70 30 PRO B C 1
ATOM 1362 O O . PRO B 1 30 ? 36.702 29.986 18.134 1.00 51.80 30 PRO B O 1
ATOM 1366 N N . SER B 1 31 ? 34.753 31.052 18.314 1.00 50.03 31 SER B N 1
ATOM 1367 C CA . SER B 1 31 ? 35.208 32.083 17.409 1.00 50.44 31 SER B CA 1
ATOM 1368 C C . SER B 1 31 ? 34.255 33.276 17.340 1.00 52.66 31 SER B C 1
ATOM 1369 O O . SER B 1 31 ? 33.054 33.115 17.121 1.00 52.75 31 SER B O 1
ATOM 1372 N N . THR B 1 32 ? 34.804 34.474 17.542 1.00 55.09 32 THR B N 1
ATOM 1373 C CA . THR B 1 32 ? 34.035 35.709 17.492 1.00 55.75 32 THR B CA 1
ATOM 1374 C C . THR B 1 32 ? 33.835 36.086 16.039 1.00 56.24 32 THR B C 1
ATOM 1375 O O . THR B 1 32 ? 34.750 35.961 15.222 1.00 56.52 32 THR B O 1
ATOM 1379 N N . VAL B 1 33 ? 32.637 36.559 15.720 1.00 56.60 33 VAL B N 1
ATOM 1380 C CA . VAL B 1 33 ? 32.320 36.940 14.360 1.00 55.21 33 VAL B CA 1
ATOM 1381 C C . VAL B 1 33 ? 31.581 38.289 14.352 1.00 54.93 33 VAL B C 1
ATOM 1382 O O . VAL B 1 33 ? 30.946 38.669 15.341 1.00 52.74 33 VAL B O 1
ATOM 1386 N N . SER B 1 34 ? 31.684 39.014 13.239 1.00 55.92 34 SER B N 1
ATOM 1387 C CA . SER B 1 34 ? 31.066 40.338 13.107 1.00 57.01 34 SER B CA 1
ATOM 1388 C C . SER B 1 34 ? 29.578 40.356 12.745 1.00 57.92 34 SER B C 1
ATOM 1389 O O . SER B 1 34 ? 28.849 41.283 13.114 1.00 58.99 34 SER B O 1
ATOM 1392 N N . HIS B 1 35 ? 29.131 39.358 11.994 1.00 58.22 35 HIS B N 1
ATOM 1393 C CA . HIS B 1 35 ? 27.733 39.292 11.600 1.00 58.00 35 HIS B CA 1
ATOM 1394 C C . HIS B 1 35 ? 27.373 37.832 11.618 1.00 57.51 35 HIS B C 1
ATOM 1395 O O . HIS B 1 35 ? 28.191 36.986 11.980 1.00 55.41 35 HIS B O 1
ATOM 1402 N N . ILE B 1 36 ? 26.150 37.532 11.211 1.00 58.56 36 ILE B N 1
ATOM 1403 C CA . ILE B 1 36 ? 25.712 36.150 11.186 1.00 59.57 36 ILE B CA 1
ATOM 1404 C C . ILE B 1 36 ? 25.144 35.728 9.826 1.00 59.12 36 ILE B C 1
ATOM 1405 O O . ILE B 1 36 ? 24.114 36.237 9.364 1.00 57.99 36 ILE B O 1
ATOM 1410 N N . GLU B 1 37 ? 25.867 34.811 9.188 1.00 59.74 37 GLU B N 1
ATOM 1411 C CA . GLU B 1 37 ? 25.496 34.267 7.892 1.00 61.43 37 GLU B CA 1
ATOM 1412 C C . GLU B 1 37 ? 24.688 33.014 8.136 1.00 60.64 37 GLU B C 1
ATOM 1413 O O . GLU B 1 37 ? 25.123 32.138 8.888 1.00 59.83 37 GLU B O 1
ATOM 1419 N N . ILE B 1 38 ? 23.514 32.932 7.516 1.00 60.53 38 ILE B N 1
ATOM 1420 C CA . ILE B 1 38 ? 22.664 31.754 7.654 1.00 60.80 38 ILE B CA 1
ATOM 1421 C C . ILE B 1 38 ? 22.564 31.068 6.300 1.00 60.43 38 ILE B C 1
ATOM 1422 O O . ILE B 1 38 ? 21.823 31.522 5.417 1.00 60.92 38 ILE B O 1
ATOM 1427 N N . PRO B 1 39 ? 23.308 29.958 6.118 1.00 59.37 39 PRO B N 1
ATOM 1428 C CA . PRO B 1 39 ? 23.293 29.224 4.852 1.00 58.62 39 PRO B CA 1
ATOM 1429 C C . PRO B 1 39 ? 22.024 28.405 4.714 1.00 58.27 39 PRO B C 1
ATOM 1430 O O . PRO B 1 39 ? 21.668 27.986 3.619 1.00 59.32 39 PRO B O 1
ATOM 1434 N N . HIS B 1 40 ? 21.335 28.206 5.831 1.00 57.78 40 HIS B N 1
ATOM 1435 C CA . HIS B 1 40 ? 20.133 27.386 5.866 1.00 56.57 40 HIS B CA 1
ATOM 1436 C C . HIS B 1 40 ? 18.808 28.088 5.671 1.00 54.62 40 HIS B C 1
ATOM 1437 O O . HIS B 1 40 ? 18.760 29.240 5.246 1.00 55.09 40 HIS B O 1
ATOM 1444 N N . SER B 1 41 ? 17.732 27.376 5.984 1.00 52.12 41 SER B N 1
ATOM 1445 C CA . SER B 1 41 ? 16.386 27.913 5.828 1.00 51.12 41 SER B CA 1
ATOM 1446 C C . SER B 1 41 ? 15.541 27.755 7.086 1.00 48.93 41 SER B C 1
ATOM 1447 O O . SER B 1 41 ? 14.338 28.033 7.090 1.00 46.42 41 SER B O 1
ATOM 1450 N N . LEU B 1 42 ? 16.194 27.306 8.150 1.00 47.56 42 LEU B N 1
ATOM 1451 C CA . LEU B 1 42 ? 15.554 27.102 9.443 1.00 47.45 42 LEU B CA 1
ATOM 1452 C C . LEU B 1 42 ? 16.434 27.690 10.520 1.00 46.75 42 LEU B C 1
ATOM 1453 O O . LEU B 1 42 ? 17.544 27.217 10.739 1.00 48.12 42 LEU B O 1
ATOM 1458 N N . VAL B 1 43 ? 15.936 28.704 11.209 1.00 44.14 43 VAL B N 1
ATOM 1459 C CA . VAL B 1 43 ? 16.716 29.332 12.250 1.00 41.57 43 VAL B CA 1
ATOM 1460 C C . VAL B 1 43 ? 15.864 29.519 13.489 1.00 40.86 43 VAL B C 1
ATOM 1461 O O . VAL B 1 43 ? 14.718 29.953 13.415 1.00 38.83 43 VAL B O 1
ATOM 1465 N N . THR B 1 44 ? 16.437 29.150 14.626 1.00 41.51 44 THR B N 1
ATOM 1466 C CA . THR B 1 44 ? 15.775 29.269 15.914 1.00 41.32 44 THR B CA 1
ATOM 1467 C C . THR B 1 44 ? 16.494 30.328 16.765 1.00 40.21 44 THR B C 1
ATOM 1468 O O . THR B 1 44 ? 17.718 30.437 16.721 1.00 39.98 44 THR B O 1
ATOM 1472 N N . VAL B 1 45 ? 15.728 31.111 17.523 1.00 38.52 45 VAL B N 1
ATOM 1473 C CA . VAL B 1 45 ? 16.292 32.146 18.386 1.00 34.75 45 VAL B CA 1
ATOM 1474 C C . VAL B 1 45 ? 15.734 32.030 19.800 1.00 33.66 45 VAL B C 1
ATOM 1475 O O . VAL B 1 45 ? 14.524 31.946 20.002 1.00 33.46 45 VAL B O 1
ATOM 1479 N N . ILE B 1 46 ? 16.637 32.044 20.771 1.00 32.66 46 ILE B N 1
ATOM 1480 C CA . ILE B 1 46 ? 16.295 31.947 22.191 1.00 30.52 46 ILE B CA 1
ATOM 1481 C C . ILE B 1 46 ? 16.934 33.141 22.943 1.00 29.46 46 ILE B C 1
ATOM 1482 O O . ILE B 1 46 ? 18.145 33.357 22.879 1.00 28.38 46 ILE B O 1
ATOM 1487 N N . GLY B 1 47 ? 16.112 33.929 23.631 1.00 27.43 47 GLY B N 1
ATOM 1488 C CA . GLY B 1 47 ? 16.648 35.064 24.352 1.00 26.75 47 GLY B CA 1
ATOM 1489 C C . GLY B 1 47 ? 17.187 34.692 25.715 1.00 26.87 47 GLY B C 1
ATOM 1490 O O . GLY B 1 47 ? 16.908 33.619 26.237 1.00 26.51 47 GLY B O 1
ATOM 1491 N N . ILE B 1 48 ? 17.971 35.588 26.293 1.00 28.27 48 ILE B N 1
ATOM 1492 C CA . ILE B 1 48 ? 18.543 35.370 27.606 1.00 30.17 48 ILE B CA 1
ATOM 1493 C C . ILE B 1 48 ? 18.535 36.744 28.265 1.00 32.69 48 ILE B C 1
ATOM 1494 O O . ILE B 1 48 ? 18.892 37.740 27.637 1.00 31.92 48 ILE B O 1
ATOM 1499 N N . THR B 1 49 ? 18.117 36.794 29.525 1.00 36.05 49 THR B N 1
ATOM 1500 C CA . THR B 1 49 ? 18.054 38.048 30.273 1.00 37.72 49 THR B CA 1
ATOM 1501 C C . THR B 1 49 ? 18.807 37.907 31.602 1.00 39.43 49 THR B C 1
ATOM 1502 O O . THR B 1 49 ? 19.151 36.803 32.022 1.00 39.21 49 THR B O 1
ATOM 1506 N N . GLY B 1 50 ? 19.086 39.028 32.254 1.00 41.40 50 GLY B N 1
ATOM 1507 C CA . GLY B 1 50 ? 19.758 38.966 33.541 1.00 43.77 50 GLY B CA 1
ATOM 1508 C C . GLY B 1 50 ? 21.258 39.202 33.580 1.00 46.43 50 GLY B C 1
ATOM 1509 O O . GLY B 1 50 ? 21.756 40.216 33.067 1.00 46.53 50 GLY B O 1
ATOM 1510 N N . GLY B 1 51 ? 21.973 38.268 34.216 1.00 47.79 51 GLY B N 1
ATOM 1511 C CA . GLY B 1 51 ? 23.418 38.362 34.337 1.00 48.29 51 GLY B CA 1
ATOM 1512 C C . GLY B 1 51 ? 24.028 38.625 32.981 1.00 49.06 51 GLY B C 1
ATOM 1513 O O . GLY B 1 51 ? 25.018 39.351 32.867 1.00 50.18 51 GLY B O 1
ATOM 1514 N N . ILE B 1 52 ? 23.429 38.015 31.957 1.00 48.50 52 ILE B N 1
ATOM 1515 C CA . ILE B 1 52 ? 23.850 38.185 30.571 1.00 47.98 52 ILE B CA 1
ATOM 1516 C C . ILE B 1 52 ? 22.580 38.315 29.718 1.00 46.39 52 ILE B C 1
ATOM 1517 O O . ILE B 1 52 ? 21.647 37.514 29.834 1.00 46.76 52 ILE B O 1
ATOM 1522 N N . GLU B 1 53 ? 22.522 39.356 28.896 1.00 45.08 53 GLU B N 1
ATOM 1523 C CA . GLU B 1 53 ? 21.366 39.555 28.035 1.00 43.63 53 GLU B CA 1
ATOM 1524 C C . GLU B 1 53 ? 21.825 39.500 26.593 1.00 40.37 53 GLU B C 1
ATOM 1525 O O . GLU B 1 53 ? 22.717 40.241 26.183 1.00 40.87 53 GLU B O 1
ATOM 1531 N N . GLY B 1 54 ? 21.224 38.589 25.840 1.00 37.28 54 GLY B N 1
ATOM 1532 C CA . GLY B 1 54 ? 21.584 38.403 24.451 1.00 35.33 54 GLY B CA 1
ATOM 1533 C C . GLY B 1 54 ? 20.788 37.257 23.865 1.00 34.29 54 GLY B C 1
ATOM 1534 O O . GLY B 1 54 ? 19.572 37.252 23.960 1.00 33.25 54 GLY B O 1
ATOM 1535 N N . SER B 1 55 ? 21.446 36.256 23.296 1.00 34.54 55 SER B N 1
ATOM 1536 C CA . SER B 1 55 ? 20.682 35.181 22.694 1.00 34.93 55 SER B CA 1
ATOM 1537 C C . SER B 1 55 ? 21.478 33.950 22.321 1.00 35.71 55 SER B C 1
ATOM 1538 O O . SER B 1 55 ? 22.695 33.917 22.450 1.00 36.89 55 SER B O 1
ATOM 1541 N N . LEU B 1 56 ? 20.752 32.941 21.852 1.00 35.16 56 LEU B N 1
ATOM 1542 C CA . LEU B 1 56 ? 21.325 31.693 21.384 1.00 36.30 56 LEU B CA 1
ATOM 1543 C C . LEU B 1 56 ? 20.590 31.498 20.065 1.00 36.84 56 LEU B C 1
ATOM 1544 O O . LEU B 1 56 ? 19.367 31.474 20.048 1.00 36.58 56 LEU B O 1
ATOM 1549 N N . ILE B 1 57 ? 21.322 31.404 18.958 1.00 37.27 57 ILE B N 1
ATOM 1550 C CA . ILE B 1 57 ? 20.704 31.246 17.636 1.00 37.90 57 ILE B CA 1
ATOM 1551 C C . ILE B 1 57 ? 21.313 30.096 16.860 1.00 38.72 57 ILE B C 1
ATOM 1552 O O . ILE B 1 57 ? 22.513 30.081 16.623 1.00 40.08 57 ILE B O 1
ATOM 1557 N N . TYR B 1 58 ? 20.494 29.146 16.439 1.00 40.33 58 TYR B N 1
ATOM 1558 C CA . TYR B 1 58 ? 21.018 28.024 15.693 1.00 42.99 58 TYR B CA 1
ATOM 1559 C C . TYR B 1 58 ? 20.113 27.672 14.533 1.00 44.66 58 TYR B C 1
ATOM 1560 O O . TYR B 1 58 ? 18.892 27.767 14.624 1.00 43.87 58 TYR B O 1
ATOM 1569 N N . SER B 1 59 ? 20.733 27.273 13.431 1.00 47.83 59 SER B N 1
ATOM 1570 C CA . SER B 1 59 ? 20.004 26.889 12.235 1.00 50.16 59 SER B CA 1
ATOM 1571 C C . SER B 1 59 ? 20.698 25.719 11.521 1.00 52.62 59 SER B C 1
ATOM 1572 O O . SER B 1 59 ? 21.837 25.351 11.840 1.00 52.35 59 SER B O 1
ATOM 1575 N N . PHE B 1 60 ? 19.987 25.121 10.570 1.00 54.87 60 PHE B N 1
ATOM 1576 C CA . PHE B 1 60 ? 20.517 24.024 9.776 1.00 56.20 60 PHE B CA 1
ATOM 1577 C C . PHE B 1 60 ? 19.586 23.698 8.619 1.00 57.48 60 PHE B C 1
ATOM 1578 O O . PHE B 1 60 ? 18.465 24.201 8.545 1.00 56.46 60 PHE B O 1
ATOM 1586 N N . SER B 1 61 ? 20.078 22.876 7.700 1.00 60.04 61 SER B N 1
ATOM 1587 C CA . SER B 1 61 ? 19.322 22.481 6.522 1.00 62.73 61 SER B CA 1
ATOM 1588 C C . SER B 1 61 ? 18.020 21.792 6.884 1.00 64.23 61 SER B C 1
ATOM 1589 O O . SER B 1 61 ? 17.761 21.480 8.043 1.00 63.35 61 SER B O 1
ATOM 1592 N N . SER B 1 62 ? 17.205 21.546 5.871 1.00 66.98 62 SER B N 1
ATOM 1593 C CA . SER B 1 62 ? 15.936 20.872 6.077 1.00 69.62 62 SER B CA 1
ATOM 1594 C C . SER B 1 62 ? 16.215 19.378 6.257 1.00 71.15 62 SER B C 1
ATOM 1595 O O . SER B 1 62 ? 15.565 18.700 7.055 1.00 71.86 62 SER B O 1
ATOM 1598 N N . GLU B 1 63 ? 17.195 18.877 5.511 1.00 71.95 63 GLU B N 1
ATOM 1599 C CA . GLU B 1 63 ? 17.574 17.469 5.580 1.00 72.30 63 GLU B CA 1
ATOM 1600 C C . GLU B 1 63 ? 18.058 17.114 6.980 1.00 70.69 63 GLU B C 1
ATOM 1601 O O . GLU B 1 63 ? 17.782 16.019 7.484 1.00 71.00 63 GLU B O 1
ATOM 1607 N N . THR B 1 64 ? 18.787 18.044 7.598 1.00 68.54 64 THR B N 1
ATOM 1608 C CA . THR B 1 64 ? 19.314 17.843 8.943 1.00 66.57 64 THR B CA 1
ATOM 1609 C C . THR B 1 64 ? 18.206 18.000 9.974 1.00 65.45 64 THR B C 1
ATOM 1610 O O . THR B 1 64 ? 18.222 17.362 11.023 1.00 64.42 64 THR B O 1
ATOM 1614 N N . ALA B 1 65 ? 17.243 18.859 9.671 1.00 64.69 65 ALA B N 1
ATOM 1615 C CA . ALA B 1 65 ? 16.126 19.073 10.573 1.00 64.65 65 ALA B CA 1
ATOM 1616 C C . ALA B 1 65 ? 15.430 17.734 10.781 1.00 65.26 65 ALA B C 1
ATOM 1617 O O . ALA B 1 65 ? 15.077 17.364 11.901 1.00 65.71 65 ALA B O 1
ATOM 1619 N N . LEU B 1 66 ? 15.252 17.009 9.681 1.00 66.16 66 LEU B N 1
ATOM 1620 C CA . LEU B 1 66 ? 14.593 15.703 9.685 1.00 65.82 66 LEU B CA 1
ATOM 1621 C C . LEU B 1 66 ? 15.343 14.691 10.541 1.00 63.53 66 LEU B C 1
ATOM 1622 O O . LEU B 1 66 ? 14.778 14.130 11.483 1.00 63.30 66 LEU B O 1
ATOM 1627 N N . LYS B 1 67 ? 16.607 14.452 10.199 1.00 60.71 67 LYS B N 1
ATOM 1628 C CA . LYS B 1 67 ? 17.434 13.516 10.949 1.00 58.47 67 LYS B CA 1
ATOM 1629 C C . LYS B 1 67 ? 17.354 13.859 12.434 1.00 57.04 67 LYS B C 1
ATOM 1630 O O . LYS B 1 67 ? 17.341 12.974 13.294 1.00 55.38 67 LYS B O 1
ATOM 1636 N N . VAL B 1 68 ? 17.302 15.161 12.711 1.00 56.48 68 VAL B N 1
ATOM 1637 C CA . VAL B 1 68 ? 17.211 15.690 14.067 1.00 56.79 68 VAL B CA 1
ATOM 1638 C C . VAL B 1 68 ? 15.919 15.213 14.739 1.00 57.62 68 VAL B C 1
ATOM 1639 O O . VAL B 1 68 ? 15.951 14.514 15.757 1.00 57.75 68 VAL B O 1
ATOM 1643 N N . VAL B 1 69 ? 14.788 15.594 14.154 1.00 57.94 69 VAL B N 1
ATOM 1644 C CA . VAL B 1 69 ? 13.474 15.221 14.661 1.00 57.76 69 VAL B CA 1
ATOM 1645 C C . VAL B 1 69 ? 13.331 13.719 14.789 1.00 57.89 69 VAL B C 1
ATOM 1646 O O . VAL B 1 69 ? 12.913 13.217 15.832 1.00 58.72 69 VAL B O 1
ATOM 1650 N N . SER B 1 70 ? 13.662 13.015 13.711 1.00 57.52 70 SER B N 1
ATOM 1651 C CA . SER B 1 70 ? 13.600 11.559 13.669 1.00 56.75 70 SER B CA 1
ATOM 1652 C C . SER B 1 70 ? 14.384 10.977 14.859 1.00 56.45 70 SER B C 1
ATOM 1653 O O . SER B 1 70 ? 14.034 9.922 15.399 1.00 55.25 70 SER B O 1
ATOM 1656 N N . ALA B 1 71 ? 15.436 11.686 15.269 1.00 55.73 71 ALA B N 1
ATOM 1657 C CA . ALA B 1 71 ? 16.278 11.264 16.386 1.00 54.37 71 ALA B CA 1
ATOM 1658 C C . ALA B 1 71 ? 15.589 11.496 17.729 1.00 53.42 71 ALA B C 1
ATOM 1659 O O . ALA B 1 71 ? 15.726 10.695 18.652 1.00 54.08 71 ALA B O 1
ATOM 1661 N N . MET B 1 72 ? 14.849 12.593 17.836 1.00 51.65 72 MET B N 1
ATOM 1662 C CA . MET B 1 72 ? 14.153 12.914 19.068 1.00 50.45 72 MET B CA 1
ATOM 1663 C C . MET B 1 72 ? 12.966 11.991 19.257 1.00 52.88 72 MET B C 1
ATOM 1664 O O . MET B 1 72 ? 12.540 11.727 20.384 1.00 53.24 72 MET B O 1
ATOM 1669 N N . MET B 1 73 ? 12.436 11.511 18.137 1.00 55.83 73 MET B N 1
ATOM 1670 C CA . MET B 1 73 ? 11.289 10.605 18.131 1.00 59.37 73 MET B CA 1
ATOM 1671 C C . MET B 1 73 ? 11.694 9.172 18.446 1.00 61.96 73 MET B C 1
ATOM 1672 O O . MET B 1 73 ? 10.926 8.242 18.198 1.00 62.42 73 MET B O 1
ATOM 1677 N N . GLY B 1 74 ? 12.907 9.001 18.974 1.00 64.89 74 GLY B N 1
ATOM 1678 C CA . GLY B 1 74 ? 13.400 7.678 19.327 1.00 67.21 74 GLY B CA 1
ATOM 1679 C C . GLY B 1 74 ? 14.041 6.916 18.184 1.00 69.55 74 GLY B C 1
ATOM 1680 O O . GLY B 1 74 ? 14.989 6.156 18.392 1.00 70.10 74 GLY B O 1
ATOM 1681 N N . GLY B 1 75 ? 13.515 7.114 16.977 1.00 71.69 75 GLY B N 1
ATOM 1682 C CA . GLY B 1 75 ? 14.043 6.439 15.804 1.00 73.12 75 GLY B CA 1
ATOM 1683 C C . GLY B 1 75 ? 13.097 6.453 14.616 1.00 74.48 75 GLY B C 1
ATOM 1684 O O . GLY B 1 75 ? 13.535 6.315 13.479 1.00 73.91 75 GLY B O 1
ATOM 1685 N N . MET B 1 76 ? 11.802 6.627 14.870 1.00 77.39 76 MET B N 1
ATOM 1686 C CA . MET B 1 76 ? 10.808 6.640 13.796 1.00 80.45 76 MET B CA 1
ATOM 1687 C C . MET B 1 76 ? 11.321 7.439 12.602 1.00 82.14 76 MET B C 1
ATOM 1688 O O . MET B 1 76 ? 11.792 8.569 12.757 1.00 82.43 76 MET B O 1
ATOM 1693 N N . GLU B 1 77 ? 11.236 6.849 11.415 1.00 84.10 77 GLU B N 1
ATOM 1694 C CA . GLU B 1 77 ? 11.681 7.542 10.219 1.00 86.36 77 GLU B CA 1
ATOM 1695 C C . GLU B 1 77 ? 10.868 8.829 10.104 1.00 88.01 77 GLU B C 1
ATOM 1696 O O . GLU B 1 77 ? 9.863 9.002 10.791 1.00 88.02 77 GLU B O 1
ATOM 1702 N N . TYR B 1 78 ? 11.291 9.731 9.230 1.00 90.41 78 TYR B N 1
ATOM 1703 C CA . TYR B 1 78 ? 10.594 10.998 9.093 1.00 93.10 78 TYR B CA 1
ATOM 1704 C C . TYR B 1 78 ? 11.001 11.682 7.792 1.00 95.31 78 TYR B C 1
ATOM 1705 O O . TYR B 1 78 ? 12.010 11.320 7.181 1.00 95.57 78 TYR B O 1
ATOM 1714 N N . ASN B 1 79 ? 10.210 12.667 7.375 1.00 97.65 79 ASN B N 1
ATOM 1715 C CA . ASN B 1 79 ? 10.474 13.415 6.144 1.00 99.08 79 ASN B CA 1
ATOM 1716 C C . ASN B 1 79 ? 9.385 14.464 5.906 1.00 99.00 79 ASN B C 1
ATOM 1717 O O . ASN B 1 79 ? 9.130 14.868 4.770 1.00 98.70 79 ASN B O 1
ATOM 1722 N N . GLN B 1 80 ? 8.748 14.908 6.985 1.00 99.21 80 GLN B N 1
ATOM 1723 C CA . GLN B 1 80 ? 7.683 15.898 6.875 1.00 99.43 80 GLN B CA 1
ATOM 1724 C C . GLN B 1 80 ? 7.788 16.969 7.963 1.00 98.77 80 GLN B C 1
ATOM 1725 O O . GLN B 1 80 ? 7.462 16.729 9.129 1.00 97.64 80 GLN B O 1
ATOM 1731 N N . LEU B 1 81 ? 8.242 18.156 7.559 1.00 98.31 81 LEU B N 1
ATOM 1732 C CA . LEU B 1 81 ? 8.442 19.284 8.472 1.00 97.81 81 LEU B CA 1
ATOM 1733 C C . LEU B 1 81 ? 7.153 19.943 8.975 1.00 96.48 81 LEU B C 1
ATOM 1734 O O . LEU B 1 81 ? 6.971 21.161 8.876 1.00 96.45 81 LEU B O 1
ATOM 1739 N N . ASP B 1 82 ? 6.279 19.112 9.537 1.00 94.50 82 ASP B N 1
ATOM 1740 C CA . ASP B 1 82 ? 4.992 19.532 10.079 1.00 92.33 82 ASP B CA 1
ATOM 1741 C C . ASP B 1 82 ? 5.123 20.532 11.224 1.00 89.77 82 ASP B C 1
ATOM 1742 O O . ASP B 1 82 ? 6.175 21.139 11.428 1.00 89.35 82 ASP B O 1
ATOM 1747 N N . GLU B 1 83 ? 4.036 20.689 11.971 1.00 86.75 83 GLU B N 1
ATOM 1748 C CA . GLU B 1 83 ? 4.010 21.601 13.101 1.00 83.56 83 GLU B CA 1
ATOM 1749 C C . GLU B 1 83 ? 4.863 21.067 14.234 1.00 81.39 83 GLU B C 1
ATOM 1750 O O . GLU B 1 83 ? 5.713 21.781 14.772 1.00 81.53 83 GLU B O 1
ATOM 1756 N N . LEU B 1 84 ? 4.636 19.808 14.596 1.00 78.20 84 LEU B N 1
ATOM 1757 C CA . LEU B 1 84 ? 5.402 19.197 15.668 1.00 74.72 84 LEU B CA 1
ATOM 1758 C C . LEU B 1 84 ? 6.886 19.267 15.318 1.00 71.63 84 LEU B C 1
ATOM 1759 O O . LEU B 1 84 ? 7.719 19.475 16.196 1.00 71.89 84 LEU B O 1
ATOM 1764 N N . ALA B 1 85 ? 7.210 19.106 14.036 1.00 68.15 85 ALA B N 1
ATOM 1765 C CA . ALA B 1 85 ? 8.603 19.160 13.581 1.00 65.11 85 ALA B CA 1
ATOM 1766 C C . ALA B 1 85 ? 9.284 20.455 14.025 1.00 62.86 85 ALA B C 1
ATOM 1767 O O . ALA B 1 85 ? 10.445 20.447 14.441 1.00 62.31 85 ALA B O 1
ATOM 1769 N N . LEU B 1 86 ? 8.559 21.567 13.921 1.00 59.78 86 LEU B N 1
ATOM 1770 C CA . LEU B 1 86 ? 9.086 22.857 14.336 1.00 56.32 86 LEU B CA 1
ATOM 1771 C C . LEU B 1 86 ? 9.257 22.872 15.855 1.00 55.22 86 LEU B C 1
ATOM 1772 O O . LEU B 1 86 ? 10.209 23.455 16.386 1.00 54.21 86 LEU B O 1
ATOM 1777 N N . SER B 1 87 ? 8.321 22.226 16.544 1.00 54.16 87 SER B N 1
ATOM 1778 C CA . SER B 1 87 ? 8.360 22.137 17.998 1.00 54.04 87 SER B CA 1
ATOM 1779 C C . SER B 1 87 ? 9.546 21.280 18.426 1.00 52.55 87 SER B C 1
ATOM 1780 O O . SER B 1 87 ? 10.148 21.514 19.474 1.00 52.56 87 SER B O 1
ATOM 1783 N N . ALA B 1 88 ? 9.873 20.285 17.606 1.00 50.86 88 ALA B N 1
ATOM 1784 C CA . ALA B 1 88 ? 10.994 19.399 17.879 1.00 49.40 88 ALA B CA 1
ATOM 1785 C C . ALA B 1 88 ? 12.221 20.267 18.027 1.00 48.13 88 ALA B C 1
ATOM 1786 O O . ALA B 1 88 ? 12.850 20.300 19.079 1.00 49.47 88 ALA B O 1
ATOM 1788 N N . ILE B 1 89 ? 12.550 20.975 16.955 1.00 46.86 89 ILE B N 1
ATOM 1789 C CA . ILE B 1 89 ? 13.698 21.876 16.930 1.00 45.20 89 ILE B CA 1
ATOM 1790 C C . ILE B 1 89 ? 13.652 22.848 18.116 1.00 43.82 89 ILE B C 1
ATOM 1791 O O . ILE B 1 89 ? 14.626 22.995 18.863 1.00 42.05 89 ILE B O 1
ATOM 1796 N N . GLY B 1 90 ? 12.505 23.506 18.271 1.00 43.02 90 GLY B N 1
ATOM 1797 C CA . GLY B 1 90 ? 12.328 24.444 19.357 1.00 40.26 90 GLY B CA 1
ATOM 1798 C C . GLY B 1 90 ? 12.586 23.781 20.689 1.00 39.79 90 GLY B C 1
ATOM 1799 O O . GLY B 1 90 ? 13.145 24.395 21.601 1.00 40.29 90 GLY B O 1
ATOM 1800 N N . GLU B 1 91 ? 12.193 22.522 20.819 1.00 40.23 91 GLU B N 1
ATOM 1801 C CA . GLU B 1 91 ? 12.410 21.840 22.084 1.00 42.19 91 GLU B CA 1
ATOM 1802 C C . GLU B 1 91 ? 13.894 21.562 22.270 1.00 41.49 91 GLU B C 1
ATOM 1803 O O . GLU B 1 91 ? 14.440 21.751 23.358 1.00 42.49 91 GLU B O 1
ATOM 1809 N N . LEU B 1 92 ? 14.554 21.133 21.204 1.00 38.66 92 LEU B N 1
ATOM 1810 C CA . LEU B 1 92 ? 15.977 20.853 21.281 1.00 37.41 92 LEU B CA 1
ATOM 1811 C C . LEU B 1 92 ? 16.734 22.076 21.790 1.00 37.66 92 LEU B C 1
ATOM 1812 O O . LEU B 1 92 ? 17.466 22.003 22.767 1.00 38.58 92 LEU B O 1
ATOM 1817 N N . GLY B 1 93 ? 16.551 23.213 21.140 1.00 37.68 93 GLY B N 1
ATOM 1818 C CA . GLY B 1 93 ? 17.264 24.394 21.586 1.00 38.57 93 GLY B CA 1
ATOM 1819 C C . GLY B 1 93 ? 16.863 24.854 22.976 1.00 39.30 93 GLY B C 1
ATOM 1820 O O . GLY B 1 93 ? 17.698 25.323 23.759 1.00 36.52 93 GLY B O 1
ATOM 1821 N N . ASN B 1 94 ? 15.576 24.732 23.291 1.00 40.90 94 ASN B N 1
ATOM 1822 C CA . ASN B 1 94 ? 15.114 25.157 24.594 1.00 40.57 94 ASN B CA 1
ATOM 1823 C C . ASN B 1 94 ? 15.780 24.357 25.699 1.00 40.02 94 ASN B C 1
ATOM 1824 O O . ASN B 1 94 ? 16.196 24.922 26.714 1.00 40.61 94 ASN B O 1
ATOM 1829 N N . MET B 1 95 ? 15.886 23.045 25.511 1.00 38.54 95 MET B N 1
ATOM 1830 C CA . MET B 1 95 ? 16.520 22.209 26.518 1.00 38.95 95 MET B CA 1
ATOM 1831 C C . MET B 1 95 ? 17.975 22.619 26.653 1.00 38.55 95 MET B C 1
ATOM 1832 O O . MET B 1 95 ? 18.550 22.573 27.739 1.00 39.72 95 MET B O 1
ATOM 1837 N N . THR B 1 96 ? 18.557 23.069 25.548 1.00 38.05 96 THR B N 1
ATOM 1838 C CA . THR B 1 96 ? 19.953 23.503 25.537 1.00 37.34 96 THR B CA 1
ATOM 1839 C C . THR B 1 96 ? 20.135 24.761 26.388 1.00 35.57 96 THR B C 1
ATOM 1840 O O . THR B 1 96 ? 21.002 24.817 27.262 1.00 35.78 96 THR B O 1
ATOM 1844 N N . ALA B 1 97 ? 19.322 25.773 26.109 1.00 34.16 97 ALA B N 1
ATOM 1845 C CA . ALA B 1 97 ? 19.381 27.022 26.844 1.00 32.77 97 ALA B CA 1
ATOM 1846 C C . ALA B 1 97 ? 19.070 26.708 28.296 1.00 34.06 97 ALA B C 1
ATOM 1847 O O . ALA B 1 97 ? 19.609 27.336 29.215 1.00 32.74 97 ALA B O 1
ATOM 1849 N N . GLY B 1 98 ? 18.202 25.715 28.486 1.00 35.05 98 GLY B N 1
ATOM 1850 C CA . GLY B 1 98 ? 17.816 25.294 29.819 1.00 36.50 98 GLY B CA 1
ATOM 1851 C C . GLY B 1 98 ? 19.029 24.861 30.613 1.00 37.91 98 GLY B C 1
ATOM 1852 O O . GLY B 1 98 ? 19.185 25.230 31.772 1.00 36.96 98 GLY B O 1
ATOM 1853 N N . LYS B 1 99 ? 19.894 24.071 29.987 1.00 39.44 99 LYS B N 1
ATOM 1854 C CA . LYS B 1 99 ? 21.113 23.608 30.644 1.00 41.92 99 LYS B CA 1
ATOM 1855 C C . LYS B 1 99 ? 22.126 24.733 30.766 1.00 41.94 99 LYS B C 1
ATOM 1856 O O . LYS B 1 99 ? 22.833 24.832 31.773 1.00 41.84 99 LYS B O 1
ATOM 1862 N N . LEU B 1 100 ? 22.202 25.574 29.733 1.00 41.35 100 LEU B N 1
ATOM 1863 C CA . LEU B 1 100 ? 23.120 26.701 29.751 1.00 39.64 100 LEU B CA 1
ATOM 1864 C C . LEU B 1 100 ? 22.739 27.617 30.911 1.00 40.25 100 LEU B C 1
ATOM 1865 O O . LEU B 1 100 ? 23.606 28.180 31.571 1.00 39.15 100 LEU B O 1
ATOM 1870 N N . ALA B 1 101 ? 21.441 27.767 31.157 1.00 41.12 101 ALA B N 1
ATOM 1871 C CA . ALA B 1 101 ? 20.975 28.610 32.255 1.00 42.90 101 ALA B CA 1
ATOM 1872 C C . ALA B 1 101 ? 21.474 28.083 33.613 1.00 43.99 101 ALA B C 1
ATOM 1873 O O . ALA B 1 101 ? 22.010 28.838 34.427 1.00 41.36 101 ALA B O 1
ATOM 1875 N N . MET B 1 102 ? 21.285 26.787 33.850 1.00 46.10 102 MET B N 1
ATOM 1876 C CA . MET B 1 102 ? 21.712 26.156 35.096 1.00 48.83 102 MET B CA 1
ATOM 1877 C C . MET B 1 102 ? 23.213 26.253 35.304 1.00 49.78 102 MET B C 1
ATOM 1878 O O . MET B 1 102 ? 23.686 26.464 36.421 1.00 49.85 102 MET B O 1
ATOM 1883 N N . LYS B 1 103 ? 23.970 26.072 34.231 1.00 51.01 103 LYS B N 1
ATOM 1884 C CA . LYS B 1 103 ? 25.413 26.125 34.348 1.00 51.97 103 LYS B CA 1
ATOM 1885 C C . LYS B 1 103 ? 25.920 27.526 34.672 1.00 53.26 103 LYS B C 1
ATOM 1886 O O . LYS B 1 103 ? 26.908 27.686 35.385 1.00 53.70 103 LYS B O 1
ATOM 1892 N N . LEU B 1 104 ? 25.235 28.545 34.173 1.00 55.20 104 LEU B N 1
ATOM 1893 C CA . LEU B 1 104 ? 25.648 29.911 34.448 1.00 57.33 104 LEU B CA 1
ATOM 1894 C C . LEU B 1 104 ? 25.358 30.268 35.906 1.00 59.35 104 LEU B C 1
ATOM 1895 O O . LEU B 1 104 ? 26.035 31.112 36.486 1.00 59.30 104 LEU B O 1
ATOM 1900 N N . GLU B 1 105 ? 24.352 29.615 36.489 1.00 62.30 105 GLU B N 1
ATOM 1901 C CA . GLU B 1 105 ? 23.949 29.839 37.883 1.00 64.60 105 GLU B CA 1
ATOM 1902 C C . GLU B 1 105 ? 25.065 29.442 38.838 1.00 65.53 105 GLU B C 1
ATOM 1903 O O . GLU B 1 105 ? 25.441 30.193 39.744 1.00 65.69 105 GLU B O 1
ATOM 1909 N N . HIS B 1 106 ? 25.583 28.242 38.626 1.00 66.46 106 HIS B N 1
ATOM 1910 C CA . HIS B 1 106 ? 26.650 27.716 39.449 1.00 67.34 106 HIS B CA 1
ATOM 1911 C C . HIS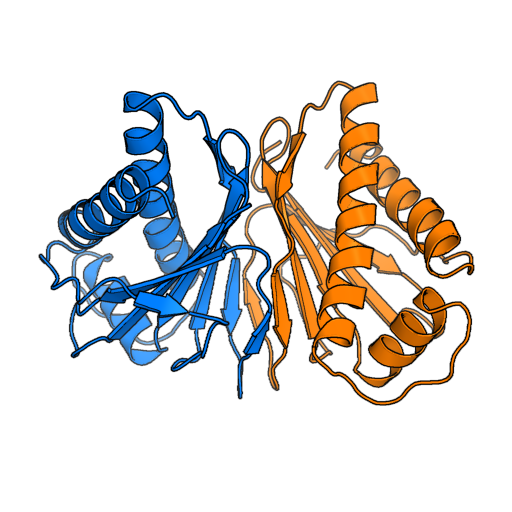 B 1 106 ? 27.808 28.709 39.518 1.00 66.41 106 HIS B C 1
ATOM 1912 O O . HIS B 1 106 ? 28.312 29.009 40.598 1.00 66.08 106 HIS B O 1
ATOM 1919 N N . LEU B 1 107 ? 28.206 29.241 38.368 1.00 65.61 107 LEU B N 1
ATOM 1920 C CA . LEU B 1 107 ? 29.301 30.205 38.320 1.00 65.47 107 LEU B CA 1
ATOM 1921 C C . LEU B 1 107 ? 28.888 31.561 38.857 1.00 64.48 107 LEU B C 1
ATOM 1922 O O . LEU B 1 107 ? 29.689 32.496 38.874 1.00 64.68 107 LEU B O 1
ATOM 1927 N N . GLY B 1 108 ? 27.633 31.670 39.279 1.00 63.34 108 GLY B N 1
ATOM 1928 C CA . GLY B 1 108 ? 27.142 32.929 39.812 1.00 62.24 108 GLY B CA 1
ATOM 1929 C C . GLY B 1 108 ? 26.381 33.803 38.829 1.00 60.84 108 GLY B C 1
ATOM 1930 O O . GLY B 1 108 ? 25.985 34.913 39.167 1.00 61.76 108 GLY B O 1
ATOM 1931 N N . LYS B 1 109 ? 26.176 33.314 37.613 1.00 58.98 109 LYS B N 1
ATOM 1932 C CA . LYS B 1 109 ? 25.447 34.073 36.609 1.00 57.36 109 LYS B CA 1
ATOM 1933 C C . LYS B 1 109 ? 23.975 33.699 36.572 1.00 56.89 109 LYS B C 1
ATOM 1934 O O . LYS B 1 109 ? 23.596 32.664 36.022 1.00 56.56 109 LYS B O 1
ATOM 1940 N N . HIS B 1 110 ? 23.143 34.555 37.156 1.00 56.56 110 HIS B N 1
ATOM 1941 C CA . HIS B 1 110 ? 21.701 34.320 37.193 1.00 55.37 110 HIS B CA 1
ATOM 1942 C C . HIS B 1 110 ? 21.029 34.844 35.918 1.00 53.29 110 HIS B C 1
ATOM 1943 O O . HIS B 1 110 ? 20.788 36.045 35.770 1.00 51.96 110 HIS B O 1
ATOM 1950 N N . VAL B 1 111 ? 20.728 33.936 34.996 1.00 51.32 111 VAL B N 1
ATOM 1951 C CA . VAL B 1 111 ? 20.079 34.324 33.753 1.00 47.96 111 VAL B CA 1
ATOM 1952 C C . VAL B 1 111 ? 18.748 33.585 33.596 1.00 47.04 111 VAL B C 1
ATOM 1953 O O . VAL B 1 111 ? 18.540 32.526 34.200 1.00 46.20 111 VAL B O 1
ATOM 1957 N N . ASP B 1 112 ? 17.849 34.172 32.803 1.00 46.20 112 ASP B N 1
ATOM 1958 C CA . ASP B 1 112 ? 16.539 33.593 32.510 1.00 44.17 112 ASP B CA 1
ATOM 1959 C C . ASP B 1 112 ? 16.419 33.377 31.024 1.00 41.29 112 ASP B C 1
ATOM 1960 O O . ASP B 1 112 ? 16.773 34.236 30.228 1.00 41.19 112 ASP B O 1
ATOM 1965 N N . ILE B 1 113 ? 15.900 32.218 30.664 1.00 39.67 113 ILE B N 1
ATOM 1966 C CA . ILE B 1 113 ? 15.731 31.838 29.278 1.00 38.46 113 ILE B CA 1
ATOM 1967 C C . ILE B 1 113 ? 14.323 32.080 28.759 1.00 37.43 113 ILE B C 1
ATOM 1968 O O . ILE B 1 113 ? 13.319 31.804 29.421 1.00 37.18 113 ILE B O 1
ATOM 1973 N N . THR B 1 114 ? 14.279 32.600 27.547 1.00 35.63 114 THR B N 1
ATOM 1974 C CA . THR B 1 114 ? 13.041 32.914 26.866 1.00 34.09 114 THR B CA 1
ATOM 1975 C C . THR B 1 114 ? 12.578 31.702 26.076 1.00 34.34 114 THR B C 1
ATOM 1976 O O . THR B 1 114 ? 13.372 30.815 25.790 1.00 36.12 114 THR B O 1
ATOM 1980 N N . PRO B 1 115 ? 11.275 31.631 25.744 1.00 34.27 115 PRO B N 1
ATOM 1981 C CA . PRO B 1 115 ? 10.758 30.502 24.957 1.00 33.77 115 PRO B CA 1
ATOM 1982 C C . PRO B 1 115 ? 11.370 30.635 23.546 1.00 34.77 115 PRO B C 1
ATOM 1983 O O . PRO B 1 115 ? 11.800 31.721 23.125 1.00 33.02 115 PRO B O 1
ATOM 1987 N N . PRO B 1 116 ? 11.400 29.539 22.786 1.00 35.19 116 PRO B N 1
ATOM 1988 C CA . PRO B 1 116 ? 11.990 29.669 21.461 1.00 34.81 116 PRO B CA 1
ATOM 1989 C C . PRO B 1 116 ? 11.039 30.223 20.431 1.00 34.94 116 PRO B C 1
ATOM 1990 O O . PRO B 1 116 ? 9.827 30.201 20.603 1.00 35.90 116 PRO B O 1
ATOM 1994 N N . THR B 1 117 ? 11.616 30.747 19.365 1.00 35.60 117 THR B N 1
ATOM 1995 C CA . THR B 1 117 ? 10.860 31.285 18.260 1.00 36.80 117 THR B CA 1
ATOM 1996 C C . THR B 1 117 ? 11.558 30.744 17.019 1.00 37.92 117 THR B C 1
ATOM 1997 O O . THR B 1 117 ? 12.675 31.122 16.694 1.00 37.64 117 THR B O 1
ATOM 2001 N N . VAL B 1 118 ? 10.896 29.814 16.346 1.00 40.21 118 VAL B N 1
ATOM 2002 C CA . VAL B 1 118 ? 11.459 29.171 15.170 1.00 40.92 118 VAL B CA 1
ATOM 2003 C C . VAL B 1 118 ? 11.033 29.894 13.907 1.00 41.24 118 VAL B C 1
ATOM 2004 O O . VAL B 1 118 ? 9.842 30.065 13.657 1.00 40.54 118 VAL B O 1
ATOM 2008 N N . VAL B 1 119 ? 12.019 30.335 13.129 1.00 42.78 119 VAL B N 1
ATOM 2009 C CA . VAL B 1 119 ? 11.760 31.029 11.876 1.00 45.04 119 VAL B CA 1
ATOM 2010 C C . VAL B 1 119 ? 12.244 30.149 10.741 1.00 47.64 119 VAL B C 1
ATOM 2011 O O . VAL B 1 119 ? 13.236 29.434 10.885 1.00 47.97 119 VAL B O 1
ATOM 2015 N N . SER B 1 120 ? 11.534 30.196 9.619 1.00 51.26 120 SER B N 1
ATOM 2016 C CA . SER B 1 120 ? 11.898 29.418 8.440 1.00 54.99 120 SER B CA 1
ATOM 2017 C C . SER B 1 120 ? 11.516 30.225 7.209 1.00 57.10 120 SER B C 1
ATOM 2018 O O . SER B 1 120 ? 10.389 30.711 7.100 1.00 57.45 120 SER B O 1
ATOM 2021 N N . GLY B 1 121 ? 12.466 30.379 6.292 1.00 59.40 121 GLY B N 1
ATOM 2022 C CA . GLY B 1 121 ? 12.212 31.138 5.076 1.00 61.27 121 GLY B CA 1
ATOM 2023 C C . GLY B 1 121 ? 13.247 30.805 4.022 1.00 62.62 121 GLY B C 1
ATOM 2024 O O . GLY B 1 121 ? 14.101 29.937 4.242 1.00 63.17 121 GLY B O 1
ATOM 2025 N N . ARG B 1 122 ? 13.186 31.488 2.883 1.00 63.43 122 ARG B N 1
ATOM 2026 C CA . ARG B 1 122 ? 14.131 31.235 1.798 1.00 65.14 122 ARG B CA 1
ATOM 2027 C C . ARG B 1 122 ? 15.462 31.947 2.053 1.00 65.23 122 ARG B C 1
ATOM 2028 O O . ARG B 1 122 ? 16.280 31.479 2.846 1.00 66.42 122 ARG B O 1
ATOM 2036 N N . ASP B 1 123 ? 15.679 33.073 1.384 1.00 64.10 123 ASP B N 1
ATOM 2037 C CA . ASP B 1 123 ? 16.912 33.835 1.560 1.00 63.27 123 ASP B CA 1
ATOM 2038 C C . ASP B 1 123 ? 16.829 34.509 2.944 1.00 63.15 123 ASP B C 1
ATOM 2039 O O . ASP B 1 123 ? 16.246 35.588 3.083 1.00 63.59 123 ASP B O 1
ATOM 2044 N N . LEU B 1 124 ? 17.401 33.873 3.967 1.00 62.46 124 LEU B N 1
ATOM 2045 C CA . LEU B 1 124 ? 17.350 34.434 5.321 1.00 61.05 124 LEU B CA 1
ATOM 2046 C C . LEU B 1 124 ? 18.582 35.195 5.817 1.00 59.53 124 LEU B C 1
ATOM 2047 O O . LEU B 1 124 ? 19.730 34.812 5.567 1.00 59.07 124 LEU B O 1
ATOM 2052 N N . LYS B 1 125 ? 18.300 36.281 6.534 1.00 57.44 125 LYS B N 1
ATOM 2053 C CA . LYS B 1 125 ? 19.308 37.152 7.117 1.00 55.52 125 LYS B CA 1
ATOM 2054 C C . LYS B 1 125 ? 18.832 37.603 8.491 1.00 52.86 125 LYS B C 1
ATOM 2055 O O . LYS B 1 125 ? 17.676 37.977 8.681 1.00 51.43 125 LYS B O 1
ATOM 2061 N N . ILE B 1 126 ? 19.748 37.566 9.443 1.00 50.76 126 ILE B N 1
ATOM 2062 C CA . ILE B 1 126 ? 19.453 37.950 10.800 1.00 49.09 126 ILE B CA 1
ATOM 2063 C C . ILE B 1 126 ? 20.382 39.067 11.242 1.00 49.40 126 ILE B C 1
ATOM 2064 O O . ILE B 1 126 ? 21.495 39.224 10.722 1.00 50.31 126 ILE B O 1
ATOM 2069 N N . LYS B 1 127 ? 19.912 39.845 12.208 1.00 48.18 127 LYS B N 1
ATOM 2070 C CA . LYS B 1 127 ? 20.684 40.947 12.742 1.00 46.15 127 LYS B CA 1
ATOM 2071 C C . LYS B 1 127 ? 20.584 40.867 14.252 1.00 44.46 127 LYS B C 1
ATOM 2072 O O . LYS B 1 127 ? 19.519 41.096 14.824 1.00 43.23 127 LYS B O 1
ATOM 2078 N N . SER B 1 128 ? 21.688 40.508 14.890 1.00 43.23 128 SER B N 1
ATOM 2079 C CA . SER B 1 128 ? 21.728 40.414 16.339 1.00 44.71 128 SER B CA 1
ATOM 2080 C C . SER B 1 128 ? 22.609 41.513 16.882 1.00 44.33 128 SER B C 1
ATOM 2081 O O . SER B 1 128 ? 23.333 42.165 16.133 1.00 45.26 128 SER B O 1
ATOM 2084 N N . PHE B 1 129 ? 22.547 41.727 18.189 1.00 45.08 129 PHE B N 1
ATOM 2085 C CA . PHE B 1 129 ? 23.350 42.770 18.805 1.00 45.85 129 PHE B CA 1
ATOM 2086 C C . PHE B 1 129 ? 24.214 42.231 19.950 1.00 46.90 129 PHE B C 1
ATOM 2087 O O . PHE B 1 129 ? 23.850 41.259 20.614 1.00 49.05 129 PHE B O 1
ATOM 2095 N N . GLY B 1 130 ? 25.361 42.871 20.169 1.00 47.08 130 GLY B N 1
ATOM 2096 C CA . GLY B 1 130 ? 26.283 42.453 21.215 1.00 46.92 130 GLY B CA 1
ATOM 2097 C C . GLY B 1 130 ? 27.439 41.757 20.531 1.00 47.02 130 GLY B C 1
ATOM 2098 O O . GLY B 1 130 ? 27.556 41.850 19.309 1.00 48.50 130 GLY B O 1
ATOM 2099 N N . VAL B 1 131 ? 28.301 41.076 21.278 1.00 46.67 131 VAL B N 1
ATOM 2100 C CA . VAL B 1 131 ? 29.406 40.362 20.642 1.00 46.97 131 VAL B CA 1
ATOM 2101 C C . VAL B 1 131 ? 28.945 38.938 20.279 1.00 47.07 131 VAL B C 1
ATOM 2102 O O . VAL B 1 131 ? 28.504 38.169 21.133 1.00 47.82 131 VAL B O 1
ATOM 2106 N N . ILE B 1 132 ? 29.042 38.609 18.993 1.00 46.67 132 ILE B N 1
ATOM 2107 C CA . ILE B 1 132 ? 28.615 37.318 18.458 1.00 44.72 132 ILE B CA 1
ATOM 2108 C C . ILE B 1 132 ? 29.648 36.194 18.542 1.00 43.41 132 ILE B C 1
ATOM 2109 O O . ILE B 1 132 ? 30.666 36.233 17.854 1.00 43.55 132 ILE B O 1
ATOM 2114 N N . LEU B 1 133 ? 29.383 35.188 19.372 1.00 41.75 133 LEU B N 1
ATOM 2115 C CA . LEU B 1 133 ? 30.289 34.048 19.481 1.00 39.21 133 LEU B CA 1
ATOM 2116 C C . LEU B 1 133 ? 29.811 32.980 18.521 1.00 38.87 133 LEU B C 1
ATOM 2117 O O . LEU B 1 133 ? 28.615 32.742 18.389 1.00 38.28 133 LEU B O 1
ATOM 2122 N N . LYS B 1 134 ? 30.741 32.333 17.846 1.00 39.43 134 LYS B N 1
ATOM 2123 C CA . LYS B 1 134 ? 30.364 31.286 16.929 1.00 40.89 134 LYS B CA 1
ATOM 2124 C C . LYS B 1 134 ? 30.946 29.973 17.419 1.00 41.99 134 LYS B C 1
ATOM 2125 O O . LYS B 1 134 ? 32.136 29.876 17.680 1.00 44.67 134 LYS B O 1
ATOM 2131 N N . LEU B 1 135 ? 30.095 28.968 17.564 1.00 41.84 135 LEU B N 1
ATOM 2132 C CA . LEU B 1 135 ? 30.528 27.661 18.014 1.00 40.92 135 LEU B CA 1
ATOM 2133 C C . LEU B 1 135 ? 30.205 26.613 16.969 1.00 42.07 135 LEU B C 1
ATOM 2134 O O . LEU B 1 135 ? 29.043 26.296 16.731 1.00 40.28 135 LEU B O 1
ATOM 2139 N N . PRO B 1 136 ? 31.236 26.080 16.306 1.00 44.37 136 PRO B N 1
ATOM 2140 C CA . PRO B 1 136 ? 31.016 25.054 15.283 1.00 46.71 136 PRO B CA 1
ATOM 2141 C C . PRO B 1 136 ? 30.519 23.736 15.891 1.00 46.86 136 PRO B C 1
ATOM 2142 O O . PRO B 1 136 ? 31.041 23.270 16.906 1.00 46.36 136 PRO B O 1
ATOM 2146 N N . ILE B 1 137 ? 29.501 23.145 15.272 1.00 47.80 137 ILE B N 1
ATOM 2147 C CA . ILE B 1 137 ? 28.937 21.902 15.785 1.00 49.55 137 ILE B CA 1
ATOM 2148 C C . ILE B 1 137 ? 28.639 20.866 14.709 1.00 50.28 137 ILE B C 1
ATOM 2149 O O . ILE B 1 137 ? 28.011 21.159 13.689 1.00 51.54 137 ILE B O 1
ATOM 2154 N N . SER B 1 138 ? 29.100 19.647 14.954 1.00 50.46 138 SER B N 1
ATOM 2155 C CA . SER B 1 138 ? 28.888 18.547 14.030 1.00 51.02 138 SER B CA 1
ATOM 2156 C C . SER B 1 138 ? 28.085 17.466 14.736 1.00 51.13 138 SER B C 1
ATOM 2157 O O . SER B 1 138 ? 28.544 16.866 15.720 1.00 50.20 138 SER B O 1
ATOM 2160 N N . VAL B 1 139 ? 26.880 17.227 14.231 1.00 51.36 139 VAL B N 1
ATOM 2161 C CA . VAL B 1 139 ? 25.997 16.229 14.817 1.00 50.96 139 VAL B CA 1
ATOM 2162 C C . VAL B 1 139 ? 25.991 14.974 13.954 1.00 51.31 139 VAL B C 1
ATOM 2163 O O . VAL B 1 139 ? 26.549 13.944 14.341 1.00 48.94 139 VAL B O 1
ATOM 2167 N N . PHE B 1 140 ? 25.356 15.085 12.785 1.00 53.83 140 PHE B N 1
ATOM 2168 C CA . PHE B 1 140 ? 25.238 13.986 11.820 1.00 56.33 140 PHE B CA 1
ATOM 2169 C C . PHE B 1 140 ? 26.241 14.166 10.681 1.00 58.82 140 PHE B C 1
ATOM 2170 O O . PHE B 1 140 ? 26.983 13.249 10.336 1.00 59.25 140 PHE B O 1
ATOM 2178 N N . SER B 1 141 ? 26.227 15.355 10.092 1.00 60.71 141 SER B N 1
ATOM 2179 C CA . SER B 1 141 ? 27.117 15.707 8.999 1.00 62.04 141 SER B CA 1
ATOM 2180 C C . SER B 1 141 ? 28.267 16.510 9.607 1.00 63.61 141 SER B C 1
ATOM 2181 O O . SER B 1 141 ? 28.284 16.775 10.808 1.00 62.60 141 SER B O 1
ATOM 2184 N N . GLU B 1 142 ? 29.237 16.890 8.792 1.00 65.92 142 GLU B N 1
ATOM 2185 C CA . GLU B 1 142 ? 30.339 17.679 9.309 1.00 67.83 142 GLU B CA 1
ATOM 2186 C C . GLU B 1 142 ? 29.849 19.112 9.428 1.00 68.50 142 GLU B C 1
ATOM 2187 O O . GLU B 1 142 ? 29.569 19.766 8.418 1.00 69.29 142 GLU B O 1
ATOM 2193 N N . GLU B 1 143 ? 29.739 19.591 10.664 1.00 68.60 143 GLU B N 1
ATOM 2194 C CA . GLU B 1 143 ? 29.273 20.950 10.927 1.00 68.01 143 GLU B CA 1
ATOM 2195 C C . GLU B 1 143 ? 27.924 21.196 10.280 1.00 65.95 143 GLU B C 1
ATOM 2196 O O . GLU B 1 143 ? 27.836 21.974 9.328 1.00 66.07 143 GLU B O 1
ATOM 2202 N N . ASP B 1 144 ? 26.881 20.527 10.772 1.00 63.15 144 ASP B N 1
ATOM 2203 C CA . ASP B 1 144 ? 25.545 20.724 10.211 1.00 61.39 144 ASP B CA 1
ATOM 2204 C C . ASP B 1 144 ? 24.725 21.727 11.029 1.00 60.23 144 ASP B C 1
ATOM 2205 O O . ASP B 1 144 ? 23.625 22.129 10.636 1.00 58.96 144 ASP B O 1
ATOM 2210 N N . PHE B 1 145 ? 25.293 22.141 12.157 1.00 59.85 145 PHE B N 1
ATOM 2211 C CA . PHE B 1 145 ? 24.665 23.118 13.036 1.00 60.76 145 PHE B CA 1
ATOM 2212 C C . PHE B 1 145 ? 25.594 24.316 13.193 1.00 60.44 145 PHE B C 1
ATOM 2213 O O . PHE B 1 145 ? 26.668 24.178 13.779 1.00 60.45 145 PHE B O 1
ATOM 2221 N N . ASP B 1 146 ? 25.215 25.483 12.679 1.00 59.66 146 ASP B N 1
ATOM 2222 C CA . ASP B 1 146 ? 26.064 26.654 12.880 1.00 58.67 146 ASP B CA 1
ATOM 2223 C C . ASP B 1 146 ? 25.360 27.539 13.913 1.00 56.73 146 ASP B C 1
ATOM 2224 O O . ASP B 1 146 ? 24.507 28.376 13.598 1.00 56.77 146 ASP B O 1
ATOM 2229 N N . LEU B 1 147 ? 25.742 27.297 15.164 1.00 53.70 147 LEU B N 1
ATOM 2230 C CA . LEU B 1 147 ? 25.230 27.961 16.348 1.00 49.57 147 LEU B CA 1
ATOM 2231 C C . LEU B 1 147 ? 26.007 29.231 16.679 1.00 47.06 147 LEU B C 1
ATOM 2232 O O . LEU B 1 147 ? 27.194 29.321 16.400 1.00 47.97 147 LEU B O 1
ATOM 2237 N N . HIS B 1 148 ? 25.321 30.204 17.276 1.00 43.75 148 HIS B N 1
ATOM 2238 C CA . HIS B 1 148 ? 25.902 31.500 17.661 1.00 40.82 148 HIS B CA 1
ATOM 2239 C C . HIS B 1 148 ? 25.382 31.906 19.036 1.00 38.12 148 HIS B C 1
ATOM 2240 O O . HIS B 1 148 ? 24.325 31.460 19.462 1.00 37.10 148 HIS B O 1
ATOM 2247 N N . LEU B 1 149 ? 26.118 32.761 19.728 1.00 37.32 149 LEU B N 1
ATOM 2248 C CA . LEU B 1 149 ? 25.692 33.224 21.045 1.00 37.30 149 LEU B CA 1
ATOM 2249 C C . LEU B 1 149 ? 26.013 34.698 21.178 1.00 37.49 149 LEU B C 1
ATOM 2250 O O . LEU B 1 149 ? 27.166 35.068 21.352 1.00 39.65 149 LEU B O 1
ATOM 2255 N N . SER B 1 150 ? 24.993 35.539 21.094 1.00 37.82 150 SER B N 1
ATOM 2256 C CA . SER B 1 150 ? 25.173 36.978 21.206 1.00 37.51 150 SER B CA 1
ATOM 2257 C C . SER B 1 150 ? 25.113 37.450 22.647 1.00 38.52 150 SER B C 1
ATOM 2258 O O . SER B 1 150 ? 24.299 36.970 23.440 1.00 37.95 150 SER B O 1
ATOM 2261 N N . VAL B 1 151 ? 25.980 38.397 22.981 1.00 39.14 151 VAL B N 1
ATOM 2262 C CA . VAL B 1 151 ? 25.988 38.950 24.314 1.00 38.84 151 VAL B CA 1
ATOM 2263 C C . VAL B 1 151 ? 26.068 40.455 24.247 1.00 41.02 151 VAL B C 1
ATOM 2264 O O . VAL B 1 151 ? 27.151 41.030 24.155 1.00 40.91 151 VAL B O 1
ATOM 2268 N N . LYS B 1 152 ? 24.896 41.081 24.278 1.00 43.96 152 LYS B N 1
ATOM 2269 C CA . LYS B 1 152 ? 24.774 42.534 24.268 1.00 46.85 152 LYS B CA 1
ATOM 2270 C C . LYS B 1 152 ? 25.390 43.047 25.574 1.00 47.28 152 LYS B C 1
ATOM 2271 O O . LYS B 1 152 ? 26.212 43.965 25.566 1.00 47.35 152 LYS B O 1
ATOM 2277 N N . SER B 1 153 ? 24.999 42.442 26.693 1.00 47.86 153 SER B N 1
ATOM 2278 C CA . SER B 1 153 ? 25.534 42.839 27.989 1.00 48.01 153 SER B CA 1
ATOM 2279 C C . SER B 1 153 ? 25.663 41.599 28.859 1.00 48.11 153 SER B C 1
ATOM 2280 O O . SER B 1 153 ? 24.922 40.636 28.681 1.00 46.50 153 SER B O 1
ATOM 2283 N N . GLY B 1 154 ? 26.612 41.630 29.789 1.00 49.06 154 GLY B N 1
ATOM 2284 C CA . GLY B 1 154 ? 26.829 40.501 30.670 1.00 50.58 154 GLY B CA 1
ATOM 2285 C C . GLY B 1 154 ? 28.024 39.654 30.268 1.00 52.24 154 GLY B C 1
ATOM 2286 O O . GLY B 1 154 ? 28.670 39.961 29.236 1.00 53.31 154 GLY B O 1
#

Secondary structure (DSSP, 8-state):
--HHHHHHHHHHHHHHHHHTTS---EE---EE-SSB---SSEEEEEEEEES--EEEEEEE-HHHHHHHHHHHTTT----S--HHHHHHHHHHHHHHHHHHHHHHHTTS--EEEPPPEEEE-SS-EEE--SEEEEEEEESSSTT-EEEEEEE-/--HHHHHHHHHHHHHHHHHTT-S--EE---EEESS-B--SSEEEEEEEEESSEEEEEEE--HHHHHHHHHHHTTT-------HHHHHHHHHHHHHHHHHHHHHHHHTT--EEEPPPEEEE-SS-EEE--SEEEEEEEESSSTT-EEEEEEEEE-

Solvent-accessible surface area: 13250 Å² total; per-residue (Å²): 86,88,75,148,11,23,104,5,0,34,20,0,5,66,52,7,13,74,101,37,10,66,48,118,12,168,45,38,176,63,43,112,38,108,107,14,123,25,78,44,55,11,0,2,8,0,4,0,1,47,28,0,74,1,9,0,2,19,2,4,30,61,120,5,0,36,62,2,0,22,32,39,80,78,52,152,124,47,99,137,53,63,114,90,0,27,46,9,8,0,83,21,3,44,87,4,0,29,56,1,17,120,52,2,74,136,70,50,75,123,19,73,33,8,20,11,7,4,1,24,11,138,112,22,109,6,34,14,45,49,65,10,10,51,0,22,5,30,15,70,43,150,84,4,16,2,0,1,0,3,5,140,96,62,62,109,12,15,92,8,0,38,19,0,6,76,45,1,6,92,88,26,13,62,50,114,11,120,54,27,169,54,54,96,44,103,96,10,106,19,106,38,39,7,1,1,7,0,5,0,3,44,28,4,54,3,7,0,3,15,2,1,32,34,115,9,1,23,113,0,3,21,26,42,86,76,52,102,147,42,104,136,78,62,93,103,2,7,26,11,3,0,74,7,1,46,87,9,0,32,63,2,20,119,56,3,88,132,68,45,52,127,17,70,26,4,30,11,5,1,0,22,10,133,75,5,106,16,45,8,32,33,67,8,10,66,0,22,2,11,13,72,64,116,109,9,13,21,7,3,2,2,9,106,45,57

Organism: Thermotoga maritima (strain ATCC 43589 / DSM 3109 / JCM 10099 / NBRC 100826 / MSB8) (NCBI:txid243274)

Radius of gyration: 18.91 Å; Cα contacts (8 Å, |Δi|>4): 693; chains: 2; bounding box: 45×58×39 Å

InterPro domains:
  IPR028051 Chemotaxis phosphatase CheX-like domain [PF13690] (43-127)
  IPR028976 CheC-like superfamily [G3DSA:3.40.1550.10] (1-155)
  IPR028976 CheC-like superfamily [SSF103039] (1-151)
  IPR038756 CheY-P phosphatase CheX-like [PTHR39452] (1-152)

Foldseek 3Di:
DPVLLVVLQVVLLQVQCCVQLVFGKDKDDKDWDPFDDAPEFKWKWKFKDFLWGWIKIKHAYPVRLQCSVCSRVVNDGDDDCDPVSVVSVQVSVVSSVVSSQVSCVVVPTHMDMDRMDMGGDDPDGDGTDATKMWMFIDGPHGRRMIMMIHID/DDVLLVVLLVVLLQVLCCVQLVFGKDKDDKDWDDFDDDPEFKKKWKFKDFLWTWIKMKDFHLVVLQNQQCSNVVHNHDDDCDPVSQVSVQVSVVSSVVSSQVSCVVVPTHMDMDRMDMGGDDRDGDGTAAIKMWMFMDTPHRRRMTMIIHTNDD

CATH classification: 3.40.1550.10

B-factor: mean 54.66, std 14.07, range [24.29, 101.67]